Protein AF-A0A9K3DV78-F1 (afdb_monomer_lite)

Foldseek 3Di:
DDDDDDPPDFQFDFQDFDADDDPLVVVLVVVVVVLCVVPPDPVDDPPCCDDPNNADDWFFKDFDDDDDDFDDQPDFAKDKAKAFHDDADDDRPTAIKIWIWGAHRRTIIITIDTQPALQVVLCVVVVHHDADDPVQCPDPRNVVNVVSVVSCVVVRNGGCVQHDDRLRQAWDDAPNWIWRFDQFHFTWTWDQDPSRDIDTRHGRCNNVPCPGHFDRDWDQDPPPRDIDSCVVVVVVCVVPDDPVVVVVVVVVVCVVPVPDD

pLDDT: mean 76.81, std 19.38, range [27.19, 95.75]

Secondary structure (DSSP, 8-state):
------TT-TTEEPP------SHHHHHHHHHHHHHHHHH--TTS--GGGSGGGS----EEEE-----SS---TT--EEEEEEEE--SSTTTT---EEEEEEEEETTEEEEEEEE---HHHHHHHHHTS--S--GGG-SHHHHHHHHHHHHHHHHTTSS--TT------SEEEEETTEEEEE-TTSPPEEEEEPTTS-EEEEEEE-T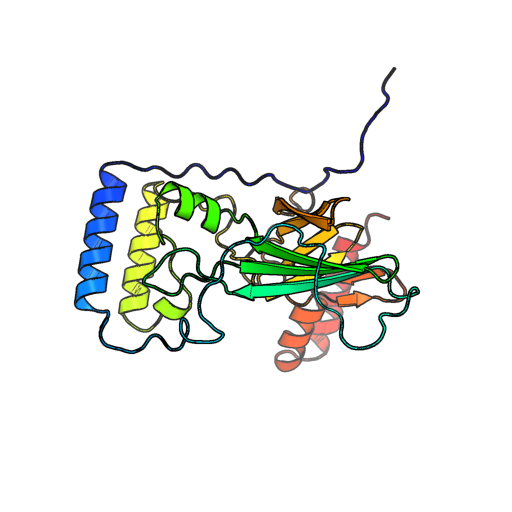TTT--S---SS-EE-T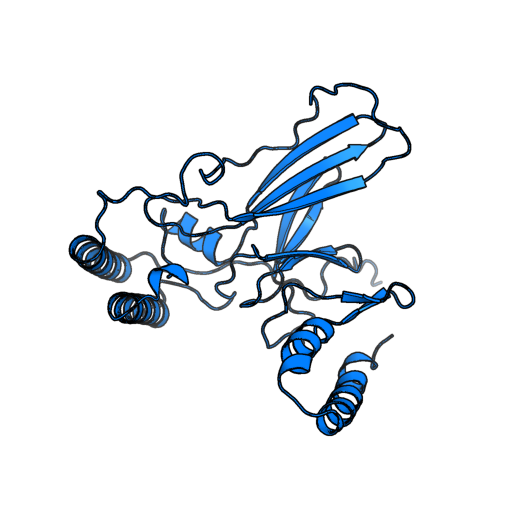TT--EETHHHHHHHHTTTS-HHHHHHHHHHHHHHHSS--

Radius of gyration: 21.4 Å; chains: 1; bounding box: 51×59×54 Å

Structure (mmCIF, N/CA/C/O backbone):
data_AF-A0A9K3DV78-F1
#
_entry.id   AF-A0A9K3DV78-F1
#
loop_
_atom_site.group_PDB
_atom_site.id
_atom_site.type_symbol
_atom_site.label_atom_id
_atom_site.label_alt_id
_atom_site.label_comp_id
_atom_site.label_asym_id
_atom_site.label_entity_id
_atom_site.label_seq_id
_atom_site.pdbx_PDB_ins_code
_atom_site.Cartn_x
_atom_site.Cartn_y
_atom_site.Cartn_z
_atom_site.occupancy
_atom_site.B_iso_or_equiv
_atom_site.auth_seq_id
_atom_site.auth_comp_id
_atom_site.auth_asym_id
_atom_site.auth_atom_id
_atom_site.pdbx_PDB_model_num
ATOM 1 N N . MET A 1 1 ? -15.920 -35.963 -18.727 1.00 30.98 1 MET A N 1
ATOM 2 C CA . MET A 1 1 ? -14.713 -35.279 -19.238 1.00 30.98 1 MET A CA 1
ATOM 3 C C . MET A 1 1 ? -14.453 -34.054 -18.374 1.00 30.98 1 MET A C 1
ATOM 5 O O . MET A 1 1 ? -15.259 -33.138 -18.383 1.00 30.98 1 MET A O 1
ATOM 9 N N . LYS A 1 2 ? -13.398 -34.091 -17.552 1.00 32.66 2 LYS A N 1
ATOM 10 C CA . LYS A 1 2 ? -12.904 -32.956 -16.759 1.00 32.66 2 LYS A CA 1
ATOM 11 C C . LYS A 1 2 ? -11.731 -32.343 -17.520 1.00 32.66 2 LYS A C 1
ATOM 13 O O . LYS A 1 2 ? -10.724 -33.031 -17.627 1.00 32.66 2 LYS A O 1
ATOM 18 N N . GLN A 1 3 ? -11.832 -31.101 -17.988 1.00 32.50 3 GLN A N 1
ATOM 19 C CA . GLN A 1 3 ? -10.674 -30.252 -18.298 1.00 32.50 3 GLN A CA 1
ATOM 20 C C . GLN A 1 3 ? -11.052 -28.773 -18.163 1.00 32.50 3 GLN A C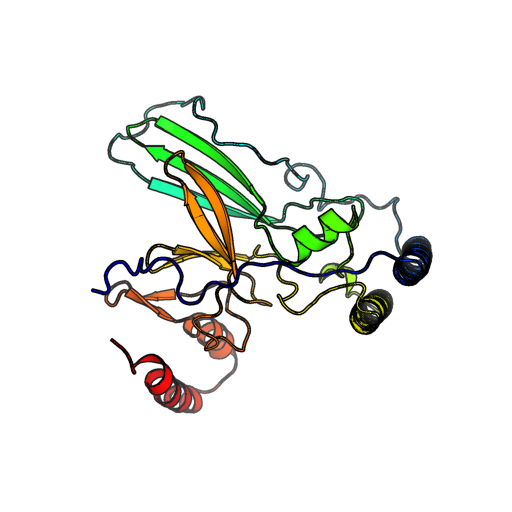 1
ATOM 22 O O . GLN A 1 3 ? -11.968 -28.307 -18.832 1.00 32.50 3 GLN A O 1
ATOM 27 N N . ASN A 1 4 ? -10.367 -28.097 -17.234 1.00 27.19 4 ASN A N 1
ATOM 28 C CA . ASN A 1 4 ? -9.757 -26.761 -17.342 1.00 27.19 4 ASN A CA 1
ATOM 29 C C . ASN A 1 4 ? -9.616 -26.156 -15.942 1.00 27.19 4 ASN A C 1
ATOM 31 O O . ASN A 1 4 ? -10.380 -25.296 -15.518 1.00 27.19 4 ASN A O 1
ATOM 35 N N . GLY A 1 5 ? -8.629 -26.667 -15.200 1.00 28.88 5 GLY A N 1
ATOM 36 C CA . GLY A 1 5 ? -8.131 -26.030 -13.989 1.00 28.88 5 GLY A CA 1
ATOM 37 C C . GLY A 1 5 ? -7.057 -25.018 -14.363 1.00 28.88 5 GLY A C 1
ATOM 38 O O . GLY A 1 5 ? -5.924 -25.398 -14.647 1.00 28.88 5 GLY A O 1
ATOM 39 N N . THR A 1 6 ? -7.405 -23.737 -14.356 1.00 30.98 6 THR A N 1
ATOM 40 C CA . THR A 1 6 ? -6.439 -22.639 -14.338 1.00 30.98 6 THR A CA 1
ATOM 41 C C . THR A 1 6 ? -5.723 -22.640 -12.985 1.00 30.98 6 THR A C 1
ATOM 43 O O . THR A 1 6 ? -6.341 -22.525 -11.929 1.00 30.98 6 THR A O 1
ATOM 46 N N . MET A 1 7 ? -4.397 -22.779 -13.005 1.00 35.50 7 MET A N 1
ATOM 47 C CA . MET A 1 7 ? -3.516 -22.776 -11.826 1.00 35.50 7 MET A CA 1
ATOM 48 C C . MET A 1 7 ? -3.351 -21.383 -11.167 1.00 35.50 7 MET A C 1
ATOM 50 O O . MET A 1 7 ? -2.423 -21.179 -10.391 1.00 35.50 7 MET A O 1
ATOM 54 N N . GLU A 1 8 ? -4.229 -20.412 -11.443 1.00 41.53 8 GLU A N 1
ATOM 55 C CA . GLU A 1 8 ? -4.038 -19.001 -11.054 1.00 41.53 8 GLU A CA 1
ATOM 56 C C . GLU A 1 8 ? -4.520 -18.631 -9.633 1.00 41.53 8 GLU A C 1
ATOM 58 O O . GLU A 1 8 ? -4.244 -17.527 -9.176 1.00 41.53 8 GLU A O 1
ATOM 63 N N . GLY A 1 9 ? -5.194 -19.522 -8.894 1.00 52.09 9 GLY A N 1
ATOM 64 C CA . GLY A 1 9 ? -5.931 -19.131 -7.675 1.00 52.09 9 GLY A CA 1
ATOM 65 C C . GLY A 1 9 ? -5.544 -19.788 -6.345 1.00 52.09 9 GLY A C 1
ATOM 66 O O . GLY A 1 9 ? -6.170 -19.478 -5.336 1.00 52.09 9 GLY A O 1
ATOM 67 N N . ARG A 1 10 ? -4.569 -20.706 -6.288 1.00 58.91 10 ARG A N 1
ATOM 68 C CA . ARG A 1 10 ? -4.273 -21.414 -5.022 1.00 58.91 10 ARG A CA 1
ATOM 69 C C . ARG A 1 10 ? -3.636 -20.476 -3.988 1.00 58.91 10 ARG A C 1
ATOM 71 O O . ARG A 1 10 ? -2.672 -19.767 -4.300 1.00 58.91 10 ARG A O 1
ATOM 78 N N . GLY A 1 11 ? -4.194 -20.474 -2.778 1.00 73.00 11 GLY A N 1
ATOM 79 C CA . GLY A 1 11 ? -3.709 -19.734 -1.617 1.00 73.00 11 GLY A CA 1
ATOM 80 C C . GLY A 1 11 ? -3.984 -18.229 -1.569 1.00 73.00 11 GLY A C 1
ATOM 81 O O . GLY A 1 11 ? -3.400 -17.582 -0.704 1.00 73.00 11 GLY A O 1
ATOM 82 N N . VAL A 1 12 ? -4.818 -17.658 -2.451 1.00 84.69 12 VAL A N 1
ATOM 83 C CA . VAL A 1 12 ? -5.184 -16.225 -2.407 1.00 84.69 12 VAL A CA 1
ATOM 84 C C . VAL A 1 12 ? -6.627 -16.056 -1.940 1.00 84.69 12 VAL A C 1
ATOM 86 O O . VAL A 1 12 ? -7.553 -16.579 -2.553 1.00 84.69 12 VAL A O 1
ATOM 89 N N . VAL A 1 13 ? -6.820 -15.291 -0.870 1.00 87.12 13 VAL A N 1
ATOM 90 C CA . VAL A 1 13 ? -8.118 -14.979 -0.276 1.00 87.12 13 VAL A CA 1
ATOM 91 C C . VAL A 1 13 ? -8.523 -13.566 -0.679 1.00 87.12 13 VAL A C 1
ATOM 93 O O . VAL A 1 13 ? -7.849 -12.591 -0.342 1.00 87.12 13 VAL A O 1
ATOM 96 N N . VAL A 1 14 ? -9.644 -13.442 -1.391 1.00 89.62 14 VAL A N 1
ATOM 97 C CA . VAL A 1 14 ? -10.210 -12.135 -1.747 1.00 89.62 14 VAL A CA 1
ATOM 98 C C . VAL A 1 14 ? -10.678 -11.427 -0.477 1.00 89.62 14 VAL A C 1
ATOM 100 O O . VAL A 1 14 ? -11.422 -11.986 0.330 1.00 89.62 14 VAL A O 1
ATOM 103 N N . VAL A 1 15 ? -10.238 -10.184 -0.308 1.00 88.25 15 VAL A N 1
ATOM 104 C CA . VAL A 1 15 ? -10.551 -9.371 0.867 1.00 88.25 15 VAL A CA 1
ATOM 105 C C . VAL A 1 15 ? -11.941 -8.764 0.720 1.00 88.25 15 VAL A C 1
ATOM 107 O O . VAL A 1 15 ? -12.189 -7.982 -0.194 1.00 88.25 15 VAL A O 1
ATOM 110 N N . ASN A 1 16 ? -12.848 -9.133 1.624 1.00 90.56 16 ASN A N 1
ATOM 111 C CA . ASN A 1 16 ? -14.221 -8.632 1.652 1.00 90.56 16 ASN A CA 1
ATOM 112 C C . ASN A 1 16 ? -14.708 -8.446 3.104 1.00 90.56 16 ASN A C 1
ATOM 114 O O . ASN A 1 16 ? -15.535 -9.231 3.583 1.00 90.56 16 ASN A O 1
ATOM 118 N N . PRO A 1 17 ? -14.154 -7.459 3.834 1.00 91.00 17 PRO A N 1
ATOM 119 C CA . PRO A 1 17 ? -14.521 -7.205 5.219 1.00 91.00 17 PRO A CA 1
ATOM 120 C C . PRO A 1 17 ? -15.974 -6.735 5.327 1.00 91.00 17 PRO A C 1
ATOM 122 O O . PRO A 1 17 ? -16.480 -6.033 4.450 1.00 91.00 17 PRO A O 1
ATOM 125 N N . LYS A 1 18 ? -16.634 -7.077 6.435 1.00 91.69 18 LYS A N 1
ATOM 126 C CA . LYS A 1 18 ? -18.033 -6.717 6.718 1.00 91.69 18 LYS A CA 1
ATOM 127 C C . LYS A 1 18 ? -18.139 -5.783 7.933 1.00 91.69 18 LYS A C 1
ATOM 129 O O . LYS A 1 18 ? -18.635 -6.206 8.980 1.00 91.69 18 LYS A O 1
ATOM 134 N N . PRO A 1 19 ? -17.671 -4.525 7.823 1.00 91.19 19 PRO A N 1
ATOM 135 C CA . PRO A 1 19 ? -17.827 -3.542 8.888 1.00 91.19 19 PRO A CA 1
ATOM 136 C C . PRO A 1 19 ? -19.301 -3.165 9.095 1.00 91.19 19 PRO A C 1
ATOM 138 O O . PRO A 1 19 ? -20.111 -3.219 8.168 1.00 91.19 19 PRO A O 1
ATOM 141 N N . ASN A 1 20 ? -19.647 -2.726 10.306 1.00 90.44 20 ASN A N 1
ATOM 142 C CA . ASN A 1 20 ? -20.998 -2.275 10.640 1.00 90.44 20 ASN A CA 1
ATOM 143 C C . ASN A 1 20 ? -21.018 -0.772 10.952 1.00 90.44 20 ASN A C 1
ATOM 145 O O . ASN A 1 20 ? -20.353 -0.306 11.880 1.00 90.44 20 ASN A O 1
ATOM 149 N N . LYS A 1 21 ? -21.813 -0.018 10.184 1.00 88.56 21 LYS A N 1
ATOM 150 C CA . LYS A 1 21 ? -22.054 1.415 10.380 1.00 88.56 21 LYS A CA 1
ATOM 151 C C . LYS A 1 21 ? -23.468 1.614 10.920 1.00 88.56 21 LYS A C 1
ATOM 153 O O . LYS A 1 21 ? -24.442 1.499 10.184 1.00 88.56 21 LYS A O 1
ATOM 158 N N . GLY A 1 22 ? -23.565 1.923 12.209 1.00 90.19 22 GLY A N 1
ATOM 159 C CA . GLY A 1 22 ? -24.828 2.111 12.921 1.00 90.19 22 GLY A CA 1
ATOM 160 C C . GLY A 1 22 ? -24.718 3.113 14.071 1.00 90.19 22 GLY A C 1
ATOM 161 O O . GLY A 1 22 ? -23.743 3.858 14.190 1.00 90.19 22 GLY A O 1
ATOM 162 N N . LEU A 1 23 ? -25.722 3.126 14.952 1.00 89.19 23 LEU A N 1
ATOM 163 C CA . LEU A 1 23 ? -25.754 4.038 16.101 1.00 89.19 23 LEU A CA 1
ATOM 164 C C . LEU A 1 23 ? -24.539 3.830 17.023 1.00 89.19 23 LEU A C 1
ATOM 166 O O . LEU A 1 23 ? -23.912 4.790 17.462 1.00 89.19 23 LEU A O 1
ATOM 170 N N . THR A 1 24 ? -24.159 2.573 17.262 1.00 88.94 24 THR A N 1
ATOM 171 C CA . THR A 1 24 ? -23.005 2.214 18.098 1.00 88.94 24 THR A CA 1
ATOM 172 C C . THR A 1 24 ? -21.693 2.739 17.523 1.00 88.94 24 THR A C 1
ATOM 174 O O . THR A 1 24 ? -20.901 3.313 18.266 1.00 88.94 24 THR A O 1
ATOM 177 N N . SER A 1 25 ? -21.475 2.629 16.205 1.00 89.69 25 SER A N 1
ATOM 178 C CA . SER A 1 25 ? -20.282 3.201 15.570 1.00 89.69 25 SER A CA 1
ATOM 179 C C . SER A 1 25 ? -20.250 4.721 15.693 1.00 89.69 25 SER A C 1
ATOM 181 O O . SER A 1 25 ? -19.200 5.279 15.989 1.00 89.69 25 SER A O 1
ATOM 183 N N . MET A 1 26 ? -21.399 5.390 15.547 1.00 89.06 26 MET A N 1
ATOM 184 C CA . MET A 1 26 ? -21.488 6.846 15.681 1.00 89.06 26 MET A CA 1
ATOM 185 C C . MET A 1 26 ? -21.140 7.324 17.098 1.00 89.06 26 MET A C 1
ATOM 187 O O . MET A 1 26 ? -20.416 8.307 17.248 1.00 89.06 26 MET A O 1
ATOM 191 N N . VAL A 1 27 ? -21.618 6.627 18.132 1.00 90.94 27 VAL A N 1
ATOM 192 C CA . VAL A 1 27 ? -21.299 6.954 19.532 1.00 90.94 27 VAL A CA 1
ATOM 193 C C . VAL A 1 27 ? -19.806 6.775 19.807 1.00 90.94 27 VAL A C 1
ATOM 195 O O . VAL A 1 27 ? -19.176 7.674 20.361 1.00 90.94 27 VAL A O 1
ATOM 198 N N . VAL A 1 28 ? -19.218 5.658 19.370 1.00 89.06 28 VAL A N 1
ATOM 199 C CA . VAL A 1 28 ? -17.777 5.401 19.540 1.00 89.06 28 VAL A CA 1
ATOM 200 C C . VAL A 1 28 ? -16.937 6.443 18.796 1.00 89.06 28 VAL A C 1
ATOM 202 O O . VAL A 1 28 ? -15.948 6.933 19.334 1.00 89.06 28 VAL A O 1
ATOM 205 N N . ASP A 1 29 ? -17.350 6.842 17.594 1.00 88.38 29 ASP A N 1
ATOM 206 C CA . ASP A 1 29 ? -16.682 7.895 16.826 1.00 88.38 29 ASP A CA 1
ATOM 207 C C . ASP A 1 29 ? -16.753 9.261 17.510 1.00 88.38 29 ASP A C 1
ATOM 209 O O . ASP A 1 29 ? -15.807 10.045 17.447 1.00 88.38 29 ASP A O 1
ATOM 213 N N . TRP A 1 30 ? -17.876 9.568 18.158 1.00 89.38 30 TRP A N 1
ATOM 214 C CA . TRP A 1 30 ? -18.019 10.797 18.929 1.00 89.38 30 TRP A CA 1
ATOM 215 C C . TRP A 1 30 ? -17.100 10.794 20.156 1.00 89.38 30 TRP A C 1
ATOM 217 O O . TRP A 1 30 ? -16.419 11.789 20.406 1.00 89.38 30 TRP A O 1
ATOM 227 N N . MET A 1 31 ? -17.009 9.660 20.860 1.00 86.88 31 MET A N 1
ATOM 228 C CA . MET A 1 31 ? -16.070 9.478 21.971 1.00 86.88 31 MET A CA 1
ATOM 229 C C . MET A 1 31 ? -14.615 9.640 21.518 1.00 86.88 31 MET A C 1
ATOM 231 O O . MET A 1 31 ? -13.867 10.388 22.140 1.00 86.88 31 MET A O 1
ATOM 235 N N . GLU A 1 32 ? -14.217 9.000 20.415 1.00 86.50 32 GLU A N 1
ATOM 236 C CA . GLU A 1 32 ? -12.870 9.149 19.851 1.00 86.50 32 GLU A CA 1
ATOM 237 C C . GLU A 1 32 ? -12.575 10.609 19.502 1.00 86.50 32 GLU A C 1
ATOM 239 O O . GLU A 1 32 ? -11.549 11.138 19.917 1.00 86.50 32 GLU A O 1
ATOM 244 N N . LYS A 1 33 ? -13.486 11.298 18.804 1.00 85.31 33 LYS A N 1
ATOM 245 C CA . LYS A 1 33 ? -13.314 12.720 18.466 1.00 85.31 33 LYS A CA 1
ATOM 246 C C . LYS A 1 33 ? -13.152 13.594 19.703 1.00 85.31 33 LYS A C 1
ATOM 248 O O . LYS A 1 33 ? -12.344 14.519 19.682 1.00 85.31 33 LYS A 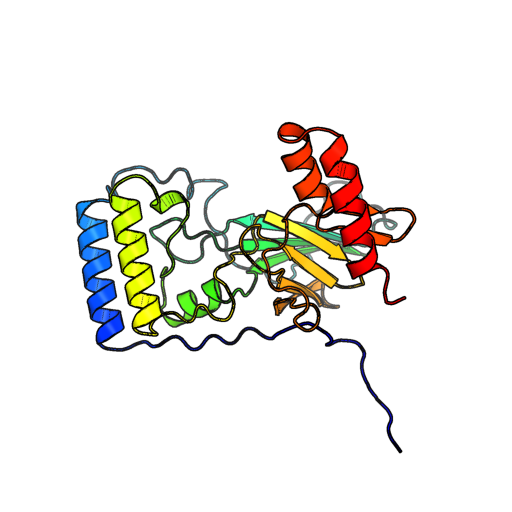O 1
ATOM 253 N N . PHE A 1 34 ? -13.907 13.317 20.764 1.00 86.12 34 PHE A N 1
ATOM 254 C CA . PHE A 1 34 ? -13.784 14.033 22.029 1.00 86.12 34 PHE A CA 1
ATOM 255 C C . PHE A 1 34 ? -12.402 13.819 22.660 1.00 86.12 34 PHE A C 1
ATOM 257 O O . PHE A 1 34 ? -11.735 14.787 23.016 1.00 86.12 34 PHE A O 1
ATOM 264 N N . VAL A 1 35 ? -11.936 12.569 22.715 1.00 82.75 35 VAL A N 1
ATOM 265 C CA . VAL A 1 35 ? -10.608 12.215 23.234 1.00 82.75 35 VAL A CA 1
ATOM 266 C C . VAL A 1 35 ? -9.491 12.850 22.401 1.00 82.75 35 VAL A C 1
ATOM 268 O O . VAL A 1 35 ? -8.598 13.484 22.957 1.00 82.75 35 VAL A O 1
ATOM 271 N N . VAL A 1 36 ? -9.555 12.737 21.071 1.00 80.00 36 VAL A N 1
ATOM 272 C CA . VAL A 1 36 ? -8.582 13.349 20.155 1.00 80.00 36 VAL A CA 1
ATOM 273 C C . VAL A 1 36 ? -8.564 14.860 20.350 1.00 80.00 36 VAL A C 1
ATOM 275 O O . VAL A 1 36 ? -7.495 15.427 20.501 1.00 80.00 36 VAL A O 1
ATOM 278 N N . LYS A 1 37 ? -9.719 15.525 20.444 1.00 82.25 37 LYS A N 1
ATOM 279 C CA . LYS A 1 37 ? -9.774 16.977 20.662 1.00 82.25 37 LYS A CA 1
ATOM 280 C C . LYS A 1 37 ? -9.116 17.420 21.975 1.00 82.25 37 LYS A C 1
ATOM 282 O O . LYS A 1 37 ? -8.567 18.513 22.028 1.00 82.25 37 LYS A O 1
ATOM 287 N N . LEU A 1 38 ? -9.188 16.604 23.026 1.00 82.75 38 LEU A N 1
ATOM 288 C CA . LEU A 1 38 ? -8.553 16.911 24.310 1.00 82.75 38 LEU A CA 1
ATOM 289 C C . LEU A 1 38 ? -7.038 16.692 24.300 1.00 82.75 38 LEU A C 1
ATOM 291 O O . LEU A 1 38 ? -6.328 17.317 25.081 1.00 82.75 38 LEU A O 1
ATOM 295 N N . MET A 1 39 ? -6.554 15.773 23.465 1.00 76.31 39 MET A N 1
ATOM 296 C CA . MET A 1 39 ? -5.198 15.231 23.576 1.00 76.31 39 MET A CA 1
ATOM 297 C C . MET A 1 39 ? -4.304 15.513 22.367 1.00 76.31 39 MET A C 1
ATOM 299 O O . MET A 1 39 ? -3.090 15.341 22.455 1.00 76.31 39 MET A O 1
ATOM 303 N N . TYR A 1 40 ? -4.888 15.934 21.248 1.00 75.00 40 TYR A N 1
ATOM 304 C CA . TYR A 1 40 ? -4.193 16.239 20.009 1.00 75.00 40 TYR A CA 1
ATOM 305 C C . TYR A 1 40 ? -4.193 17.748 19.754 1.00 75.00 40 TYR A C 1
ATOM 307 O O . TYR A 1 40 ? -5.241 18.366 19.565 1.00 75.00 40 TYR A O 1
ATOM 315 N N . ASP A 1 41 ? -2.997 18.330 19.720 1.00 72.81 41 ASP A N 1
ATOM 316 C CA . ASP A 1 41 ? -2.793 19.729 19.362 1.00 72.81 41 ASP A CA 1
ATOM 317 C C . ASP A 1 41 ? -2.676 19.872 17.838 1.00 72.81 41 ASP A C 1
ATOM 319 O O . ASP A 1 41 ? -1.642 19.566 17.241 1.00 72.81 41 ASP A O 1
ATOM 323 N N . SER A 1 42 ? -3.750 20.350 17.205 1.00 69.62 42 SER A N 1
ATOM 324 C CA . SER A 1 42 ? -3.811 20.570 15.757 1.00 69.62 42 SER A CA 1
ATOM 325 C C . SER A 1 42 ? -2.996 21.769 15.269 1.00 69.62 42 SER A C 1
ATOM 327 O O . SER A 1 42 ? -2.918 21.983 14.062 1.00 69.62 42 SER A O 1
ATOM 329 N N . SER A 1 43 ? -2.436 22.583 16.172 1.00 70.38 43 SER A N 1
ATOM 330 C CA . SER A 1 43 ? -1.576 23.716 15.804 1.00 70.38 43 SER A CA 1
ATOM 331 C C . SER A 1 43 ? -0.139 23.292 15.480 1.00 70.38 43 SER A C 1
ATOM 333 O O . SER A 1 43 ? 0.597 24.037 14.831 1.00 70.38 43 SER A O 1
ATOM 335 N N . GLN A 1 44 ? 0.254 22.078 15.879 1.00 70.31 44 GLN A N 1
ATOM 336 C CA . GLN A 1 44 ? 1.568 21.513 15.590 1.00 70.31 44 GLN A CA 1
ATOM 337 C C . GLN A 1 44 ? 1.692 21.174 14.095 1.00 70.31 44 GLN A C 1
ATOM 339 O O . GLN A 1 44 ? 0.824 20.490 13.543 1.00 70.31 44 GLN A O 1
ATOM 344 N N . PRO A 1 45 ? 2.781 21.578 13.418 1.00 67.31 45 PRO A N 1
ATOM 345 C CA . PRO A 1 45 ? 2.986 21.233 12.019 1.00 67.31 45 PRO A CA 1
ATOM 346 C C . PRO A 1 45 ? 3.112 19.714 11.834 1.00 67.31 45 PRO A C 1
ATOM 348 O O . PRO A 1 45 ? 3.948 19.042 12.442 1.00 67.31 45 PRO A O 1
ATOM 351 N N . HIS A 1 46 ? 2.314 19.160 10.921 1.00 72.31 46 HIS A N 1
ATOM 352 C CA . HIS A 1 46 ? 2.431 17.764 10.509 1.00 72.31 46 HIS A CA 1
ATOM 353 C C . HIS A 1 46 ? 3.579 17.580 9.515 1.00 72.31 46 HIS A C 1
ATOM 355 O O . HIS A 1 46 ? 3.366 17.457 8.308 1.00 72.31 46 HIS A O 1
ATOM 361 N N . HIS A 1 47 ? 4.808 17.504 10.027 1.00 73.56 47 HIS A N 1
ATOM 362 C CA . HIS A 1 47 ? 6.001 17.251 9.210 1.00 73.56 47 HIS A CA 1
ATOM 363 C C . HIS A 1 47 ? 5.832 16.039 8.271 1.00 73.56 47 HIS A C 1
ATOM 365 O O . HIS A 1 47 ? 6.204 16.112 7.100 1.00 73.56 47 HIS A O 1
ATOM 371 N N . TRP A 1 48 ? 5.169 14.978 8.749 1.00 73.25 48 TRP A N 1
ATOM 372 C CA . TRP A 1 48 ? 4.894 13.725 8.028 1.00 73.25 48 TRP A CA 1
ATOM 373 C C . TRP A 1 48 ? 3.836 13.799 6.917 1.00 73.25 48 TRP A C 1
ATOM 375 O O . TRP A 1 48 ? 3.562 12.783 6.292 1.00 73.25 48 TRP A O 1
ATOM 385 N N . LEU A 1 49 ? 3.219 14.960 6.689 1.00 78.19 49 LEU A N 1
ATOM 386 C CA . LEU A 1 49 ? 2.243 15.196 5.613 1.00 78.19 49 LEU A CA 1
ATOM 387 C C . LEU A 1 49 ? 2.618 16.419 4.765 1.00 78.19 49 LEU A C 1
ATOM 389 O O . LEU A 1 49 ? 1.801 16.935 4.007 1.00 78.19 49 LEU A O 1
ATOM 393 N N . SER A 1 50 ? 3.847 16.911 4.920 1.00 81.44 50 SER A N 1
ATOM 394 C CA . SER A 1 50 ? 4.334 18.113 4.251 1.00 81.44 50 SER A CA 1
ATOM 395 C C . SER A 1 50 ? 5.335 17.775 3.147 1.00 81.44 50 SER A C 1
ATOM 397 O O . SER A 1 50 ? 6.088 16.804 3.251 1.00 81.44 50 SER A O 1
ATOM 399 N N . HIS A 1 51 ? 5.379 18.608 2.102 1.00 86.69 51 HIS A N 1
ATOM 400 C CA . HIS A 1 51 ? 6.334 18.491 0.994 1.00 86.69 51 HIS A CA 1
ATOM 401 C C . HIS A 1 51 ? 6.305 17.084 0.373 1.00 86.69 51 HIS A C 1
ATOM 403 O O . HIS A 1 51 ? 5.248 16.602 -0.018 1.00 86.69 51 HIS A O 1
ATOM 409 N N . ASN A 1 52 ? 7.450 16.402 0.315 1.00 87.38 52 ASN A N 1
ATOM 410 C CA . ASN A 1 52 ? 7.589 15.067 -0.264 1.00 87.38 52 ASN A CA 1
ATOM 411 C C . ASN A 1 52 ? 6.839 13.960 0.511 1.00 87.38 52 ASN A C 1
ATOM 413 O O . ASN A 1 52 ? 6.730 12.842 0.019 1.00 87.38 52 ASN A O 1
ATOM 417 N N . PHE A 1 53 ? 6.348 14.250 1.721 1.00 83.88 53 PHE A N 1
ATOM 418 C CA . PHE A 1 53 ? 5.518 13.335 2.512 1.00 83.88 53 PHE A CA 1
ATOM 419 C C . PHE A 1 53 ? 4.015 13.602 2.355 1.00 83.88 53 PHE A C 1
ATOM 421 O O . PHE A 1 53 ? 3.200 12.905 2.960 1.00 83.88 53 PHE A O 1
ATOM 428 N N . ALA A 1 54 ? 3.635 14.622 1.579 1.00 86.50 54 ALA A N 1
ATOM 429 C CA . ALA A 1 54 ? 2.237 14.899 1.300 1.00 86.50 54 ALA A CA 1
ATOM 430 C C . ALA A 1 54 ? 1.610 13.738 0.507 1.00 86.50 54 ALA A C 1
ATOM 432 O O . ALA A 1 54 ? 2.262 13.164 -0.371 1.00 86.50 54 ALA A O 1
ATOM 433 N N . PRO A 1 55 ? 0.349 13.384 0.799 1.00 88.38 55 PRO A N 1
ATOM 434 C CA . PRO A 1 55 ? -0.324 12.314 0.089 1.00 88.38 55 PRO A CA 1
ATOM 435 C C . PRO A 1 55 ? -0.552 12.684 -1.380 1.00 88.38 55 PRO A C 1
ATOM 437 O O . PRO A 1 55 ? -0.867 13.827 -1.711 1.00 88.38 55 PRO A O 1
ATOM 440 N N . VAL A 1 56 ? -0.449 11.689 -2.254 1.00 91.25 56 VAL A N 1
ATOM 441 C CA . VAL A 1 56 ? -0.716 11.814 -3.691 1.00 91.25 56 VAL A CA 1
ATOM 442 C C . VAL A 1 56 ? -1.895 10.939 -4.109 1.00 91.25 56 VAL A C 1
ATOM 444 O O . VAL A 1 56 ? -2.211 9.929 -3.473 1.00 91.25 56 VAL A O 1
ATOM 447 N N . HIS A 1 57 ? -2.567 11.325 -5.192 1.00 92.69 57 HIS A N 1
ATOM 448 C CA . HIS A 1 57 ? -3.677 10.561 -5.758 1.00 92.69 57 HIS A CA 1
ATOM 449 C C . HIS A 1 57 ? -3.195 9.408 -6.652 1.00 92.69 57 HIS A C 1
ATOM 451 O O . HIS A 1 57 ? -2.053 9.380 -7.117 1.00 92.69 57 HIS A O 1
ATOM 457 N N . GLU A 1 58 ? -4.083 8.438 -6.887 1.00 94.31 58 GLU A N 1
ATOM 458 C CA . GLU A 1 58 ? -3.818 7.351 -7.832 1.00 94.31 58 GLU A CA 1
ATOM 459 C C . GLU A 1 58 ? -3.694 7.896 -9.249 1.00 94.31 58 GLU A C 1
ATOM 461 O O . GLU A 1 58 ? -4.487 8.731 -9.681 1.00 94.31 58 GLU A O 1
ATOM 466 N N . THR A 1 59 ? -2.711 7.385 -9.980 1.00 94.75 59 THR A N 1
ATOM 467 C CA . THR A 1 59 ? -2.454 7.746 -11.372 1.00 94.75 59 THR A CA 1
ATOM 468 C C . THR A 1 59 ? -2.575 6.481 -12.219 1.00 94.75 59 THR A C 1
ATOM 470 O O . THR A 1 59 ? -1.833 5.531 -11.967 1.00 94.75 59 THR A O 1
ATOM 473 N N . PRO A 1 60 ? -3.511 6.411 -13.185 1.00 94.56 60 PRO A N 1
ATOM 474 C CA . PRO A 1 60 ? -3.560 5.293 -14.125 1.00 94.56 60 PRO A CA 1
ATOM 475 C C . PRO A 1 60 ? -2.306 5.261 -15.014 1.00 94.56 60 PRO A C 1
ATOM 477 O O . PRO A 1 60 ? -1.601 6.270 -15.086 1.00 94.56 60 PRO A O 1
ATOM 480 N N . PRO A 1 61 ? -2.035 4.147 -15.719 1.00 94.12 61 PRO A N 1
ATOM 481 C CA . PRO A 1 61 ? -0.860 4.033 -16.579 1.00 94.12 61 PRO A CA 1
ATOM 482 C C . PRO A 1 61 ? -0.741 5.185 -17.587 1.00 94.12 61 PRO A C 1
ATOM 484 O O . PRO A 1 61 ? -1.521 5.303 -18.534 1.00 94.12 61 PRO A O 1
ATOM 487 N N . SER A 1 62 ? 0.268 6.033 -17.394 1.00 93.69 62 SER A N 1
ATOM 488 C CA . SER A 1 62 ? 0.565 7.187 -18.241 1.00 93.69 62 SER A CA 1
ATOM 489 C C . SER A 1 62 ? 1.752 6.880 -19.150 1.00 93.69 62 SER A C 1
ATOM 491 O O . SER A 1 62 ? 2.847 6.616 -18.663 1.00 93.69 62 SER A O 1
ATOM 493 N N . LYS A 1 63 ? 1.531 6.892 -20.472 1.00 87.69 63 LYS A N 1
ATOM 494 C CA . LYS A 1 63 ? 2.464 6.384 -21.505 1.00 87.69 63 LYS A CA 1
ATOM 495 C C . LYS A 1 63 ? 3.339 7.458 -22.174 1.00 87.69 63 LYS A C 1
ATOM 497 O O . LYS A 1 63 ? 4.144 7.130 -23.037 1.00 87.69 63 LYS A O 1
ATOM 502 N N . HIS A 1 64 ? 3.182 8.730 -21.803 1.00 83.62 64 HIS A N 1
ATOM 503 C CA . HIS A 1 64 ? 3.841 9.873 -22.456 1.00 83.62 64 HIS A CA 1
ATOM 504 C C . HIS A 1 64 ? 4.760 10.618 -21.486 1.00 83.62 64 HIS A C 1
ATOM 506 O O . HIS A 1 64 ? 4.605 11.816 -21.256 1.00 83.62 64 HIS A O 1
ATOM 512 N N . LEU A 1 65 ? 5.690 9.894 -20.866 1.00 92.56 65 LEU A N 1
ATOM 513 C CA . LEU A 1 65 ? 6.646 10.509 -19.950 1.00 92.56 65 LEU A CA 1
ATOM 514 C C . LEU A 1 65 ? 7.784 11.162 -20.749 1.00 92.56 65 LEU A C 1
ATOM 516 O O . LEU A 1 65 ? 8.322 10.520 -21.654 1.00 92.56 65 LEU A O 1
ATOM 520 N N . PRO A 1 66 ? 8.171 12.410 -20.436 1.00 93.50 66 PRO A N 1
ATOM 521 C CA . PRO A 1 66 ? 9.307 13.049 -21.084 1.00 93.50 66 PRO A CA 1
ATOM 522 C C . PRO A 1 66 ? 10.600 12.308 -20.726 1.00 93.50 66 PRO A C 1
ATOM 524 O O . PRO A 1 66 ? 10.888 12.069 -19.553 1.00 93.50 66 PRO A O 1
ATOM 527 N N . VAL A 1 67 ? 11.385 11.957 -21.744 1.00 93.69 67 VAL A N 1
ATOM 528 C CA . VAL A 1 67 ? 12.675 11.274 -21.595 1.00 93.69 67 VAL A CA 1
ATOM 529 C C . VAL A 1 67 ? 13.785 12.236 -21.990 1.00 93.69 67 VAL A C 1
ATOM 531 O O . VAL A 1 67 ? 13.782 12.772 -23.096 1.00 93.69 67 VAL A O 1
ATOM 534 N N . ILE A 1 68 ? 14.739 12.447 -21.086 1.00 95.06 68 ILE A N 1
ATOM 535 C CA . ILE A 1 68 ? 15.963 13.206 -21.356 1.00 95.06 68 ILE A CA 1
ATOM 536 C C . ILE A 1 68 ? 17.091 12.189 -21.549 1.00 95.06 68 ILE A C 1
ATOM 538 O O . ILE A 1 68 ? 17.369 11.400 -20.648 1.00 95.06 68 ILE A O 1
ATOM 542 N N . GLY A 1 69 ? 17.731 12.196 -22.720 1.00 93.69 69 GLY A N 1
ATOM 543 C CA . GLY A 1 69 ? 18.738 11.201 -23.099 1.00 93.69 69 GLY A CA 1
ATOM 544 C C . GLY A 1 69 ? 18.141 10.033 -23.889 1.00 93.69 69 GLY A C 1
ATOM 545 O O . GLY A 1 69 ? 17.268 10.236 -24.729 1.00 93.69 69 GLY A O 1
ATOM 546 N N . HIS A 1 70 ? 18.635 8.816 -23.650 1.00 91.50 70 HIS A N 1
ATOM 547 C CA . HIS A 1 70 ? 18.251 7.616 -24.398 1.00 91.50 70 HIS A CA 1
ATOM 548 C C . HIS A 1 70 ? 17.939 6.449 -23.450 1.00 91.50 70 HIS A C 1
ATOM 550 O O . HIS A 1 70 ? 18.740 6.140 -22.569 1.00 91.50 70 HIS A O 1
ATOM 556 N N . LEU A 1 71 ? 16.785 5.800 -23.641 1.00 92.00 71 LEU A N 1
ATOM 557 C CA . LEU A 1 71 ? 16.397 4.581 -22.926 1.00 92.00 71 LEU A CA 1
ATOM 558 C C . LEU A 1 71 ? 16.794 3.350 -23.755 1.00 92.00 71 LEU A C 1
ATOM 560 O O . LEU A 1 71 ? 16.269 3.195 -24.857 1.00 92.00 71 LEU A O 1
ATOM 564 N N . PRO A 1 72 ? 17.672 2.466 -23.245 1.00 91.19 72 PRO A N 1
ATOM 565 C CA . PRO A 1 72 ? 18.083 1.270 -23.972 1.00 91.19 72 PRO A CA 1
ATOM 566 C C . PRO A 1 72 ? 16.901 0.346 -24.284 1.00 91.19 72 PRO A C 1
ATOM 568 O O . PRO A 1 72 ? 16.134 -0.006 -23.389 1.00 91.19 72 PRO A O 1
ATOM 571 N N . GLU A 1 73 ? 16.799 -0.124 -25.528 1.00 89.31 73 GLU A N 1
ATOM 572 C CA . GLU A 1 73 ? 15.733 -1.046 -25.961 1.00 89.31 73 GLU A CA 1
ATOM 573 C C . GLU A 1 73 ? 15.791 -2.411 -25.257 1.00 89.31 73 GLU A C 1
ATOM 575 O O . GLU A 1 73 ? 14.780 -3.102 -25.140 1.00 89.31 73 GLU A O 1
ATOM 580 N N . CYS A 1 74 ? 16.964 -2.794 -24.745 1.00 90.31 74 CYS A N 1
ATOM 581 C CA . CYS A 1 74 ? 17.139 -4.021 -23.971 1.00 90.31 74 CYS A CA 1
ATOM 582 C C . CYS A 1 74 ? 16.508 -3.952 -22.570 1.00 90.31 74 CYS A C 1
ATOM 584 O O . CYS A 1 74 ? 16.294 -4.995 -21.949 1.00 90.31 74 CYS A O 1
ATOM 586 N N . LEU A 1 75 ? 16.189 -2.753 -22.067 1.00 90.44 75 LEU A N 1
ATOM 587 C CA . LEU A 1 75 ? 15.563 -2.570 -20.764 1.00 90.44 75 LEU A CA 1
ATOM 588 C C . LEU A 1 75 ? 14.057 -2.835 -20.872 1.00 90.44 75 LEU A C 1
ATOM 590 O O . LEU A 1 75 ? 13.272 -1.939 -21.170 1.00 90.44 75 LEU A O 1
ATOM 594 N N . ASN A 1 76 ? 13.663 -4.080 -20.611 1.00 90.94 76 ASN A N 1
ATOM 595 C CA . ASN A 1 76 ? 12.269 -4.510 -20.634 1.00 90.94 76 ASN A CA 1
ATOM 596 C C . ASN A 1 76 ? 11.871 -5.065 -19.271 1.00 90.94 76 ASN A C 1
ATOM 598 O O . ASN A 1 76 ? 12.282 -6.157 -18.882 1.00 90.94 76 ASN A O 1
ATOM 602 N N . GLY A 1 77 ? 11.070 -4.302 -18.535 1.00 90.00 77 GLY A N 1
ATOM 603 C CA . GLY A 1 77 ? 10.667 -4.677 -17.189 1.00 90.00 77 GLY A CA 1
ATOM 604 C C . GLY A 1 77 ? 9.878 -3.591 -16.480 1.00 90.00 77 GLY A C 1
ATOM 605 O O . GLY A 1 77 ? 9.496 -2.576 -17.063 1.00 90.00 77 GLY A O 1
ATOM 606 N N . GLU A 1 78 ? 9.635 -3.822 -15.198 1.00 90.94 78 GLU A N 1
ATOM 607 C CA . GLU A 1 78 ? 8.914 -2.896 -14.341 1.00 90.94 78 GLU A CA 1
ATOM 608 C C . GLU A 1 78 ? 9.686 -2.674 -13.047 1.00 90.94 78 GLU A C 1
ATOM 610 O O . GLU A 1 78 ? 10.053 -3.615 -12.344 1.00 90.94 78 GLU A O 1
ATOM 615 N N . PHE A 1 79 ? 9.940 -1.407 -12.743 1.00 92.00 79 PHE A N 1
ATOM 616 C CA . PHE A 1 79 ? 10.462 -0.985 -11.461 1.00 92.00 79 PHE A CA 1
ATOM 617 C C . PHE A 1 79 ? 9.293 -0.579 -10.572 1.00 92.00 79 PHE A C 1
ATOM 619 O O . PHE A 1 79 ? 8.580 0.376 -10.876 1.00 92.00 79 PHE A O 1
ATOM 626 N N . VAL A 1 80 ? 9.107 -1.293 -9.466 1.00 93.62 80 VAL A N 1
ATOM 627 C CA . VAL A 1 80 ? 8.040 -1.021 -8.502 1.00 93.62 80 VAL A CA 1
ATOM 628 C C . VAL A 1 80 ? 8.617 -0.614 -7.155 1.00 93.62 80 VAL A C 1
ATOM 630 O O . VAL A 1 80 ? 9.583 -1.200 -6.666 1.00 93.62 80 VAL A O 1
ATOM 633 N N . ARG A 1 81 ? 7.991 0.375 -6.519 1.00 93.00 81 ARG A N 1
ATOM 634 C CA . ARG A 1 81 ? 8.285 0.782 -5.144 1.00 93.00 81 ARG A CA 1
ATOM 635 C C . ARG A 1 81 ? 6.987 0.917 -4.372 1.00 93.00 81 ARG A C 1
ATOM 637 O O . ARG A 1 81 ? 6.032 1.490 -4.881 1.00 93.00 81 ARG A O 1
ATOM 644 N N . VAL A 1 82 ? 6.972 0.457 -3.129 1.00 90.81 82 VAL A N 1
ATOM 645 C CA . VAL A 1 82 ? 5.879 0.735 -2.197 1.00 90.81 82 VAL A CA 1
ATOM 646 C C . VAL A 1 82 ? 6.300 1.809 -1.201 1.00 90.81 82 VAL A C 1
ATOM 648 O O . VAL A 1 82 ? 7.471 1.905 -0.833 1.00 90.81 82 VAL A O 1
ATOM 651 N N . GLY A 1 83 ? 5.358 2.652 -0.797 1.00 87.31 83 GLY A N 1
ATOM 652 C CA . GLY A 1 83 ? 5.589 3.646 0.238 1.00 87.31 83 GLY A CA 1
ATOM 653 C C . GLY A 1 83 ? 4.308 4.053 0.959 1.00 87.31 83 GLY A C 1
ATOM 654 O O . GLY A 1 83 ? 3.205 3.798 0.462 1.00 87.31 83 GLY A O 1
ATOM 655 N N . PRO A 1 84 ? 4.442 4.676 2.140 1.00 86.56 84 PRO A N 1
ATOM 656 C CA . PRO A 1 84 ? 3.311 5.225 2.865 1.00 86.56 84 PRO A CA 1
ATOM 657 C C . PRO A 1 84 ? 2.666 6.365 2.070 1.00 86.56 84 PRO A C 1
ATOM 659 O O . PRO A 1 84 ? 3.343 7.286 1.628 1.00 86.56 84 PRO A O 1
ATOM 662 N N . ASN A 1 85 ? 1.347 6.315 1.930 1.00 89.44 85 ASN A N 1
ATOM 663 C CA . ASN A 1 85 ? 0.530 7.341 1.303 1.00 89.44 85 ASN A CA 1
ATOM 664 C C . ASN A 1 85 ? -0.826 7.394 2.030 1.00 89.44 85 ASN A C 1
ATOM 666 O O . ASN A 1 85 ? -1.663 6.514 1.837 1.00 89.44 85 ASN A O 1
ATOM 670 N N . PRO A 1 86 ? -1.059 8.353 2.934 1.00 86.12 86 PRO A N 1
ATOM 671 C CA . PRO A 1 86 ? -2.336 8.468 3.635 1.00 86.12 86 PRO A CA 1
ATOM 672 C C . PRO A 1 86 ? -3.497 8.795 2.688 1.00 86.12 86 PRO A C 1
ATOM 674 O O . PRO A 1 86 ? -3.342 9.561 1.743 1.00 86.12 86 PRO A O 1
ATOM 677 N N . LYS A 1 87 ? -4.673 8.211 2.934 1.00 86.19 87 LYS A N 1
ATOM 678 C CA . LYS A 1 87 ? -5.886 8.426 2.122 1.00 86.19 87 LYS A CA 1
ATOM 679 C C . LYS A 1 87 ? -6.793 9.487 2.738 1.00 86.19 87 LYS A C 1
ATOM 681 O O . LYS A 1 87 ? -7.384 10.279 2.011 1.00 86.19 87 LYS A O 1
ATOM 686 N N . PHE A 1 88 ? -6.889 9.506 4.069 1.00 83.12 88 PHE A N 1
ATOM 687 C CA . PHE A 1 88 ? -7.793 10.379 4.814 1.00 83.12 88 PHE A CA 1
ATOM 688 C C . PHE A 1 88 ? -7.022 11.301 5.779 1.00 83.12 88 PHE A C 1
ATOM 690 O O . PHE A 1 88 ? -6.190 10.801 6.543 1.00 83.12 88 PHE A O 1
ATOM 697 N N . PRO A 1 89 ? -7.300 12.622 5.794 1.00 68.25 89 PRO A N 1
ATOM 698 C CA . PRO A 1 89 ? -6.852 13.530 6.856 1.00 68.25 89 PRO A CA 1
ATOM 699 C C . PRO A 1 89 ? -7.668 13.303 8.150 1.00 68.25 89 PRO A C 1
ATOM 701 O O . PRO A 1 89 ? -8.707 12.637 8.094 1.00 68.25 89 PRO A O 1
ATOM 704 N N . PRO A 1 90 ? -7.287 13.852 9.326 1.00 55.25 90 PRO A N 1
ATOM 705 C CA . PRO A 1 90 ? -6.118 14.693 9.635 1.00 55.25 90 PRO A CA 1
ATOM 706 C C . PRO A 1 90 ? -4.929 13.926 10.242 1.00 55.25 90 PRO A C 1
ATOM 708 O O . PRO A 1 90 ? -3.858 14.483 10.440 1.00 55.25 90 PRO A O 1
ATOM 711 N N . VAL A 1 91 ? -5.099 12.643 10.553 1.00 54.75 91 VAL A N 1
ATOM 712 C CA . VAL A 1 91 ? -4.112 11.857 11.302 1.00 54.75 91 VAL A CA 1
ATOM 713 C C . VAL A 1 91 ? -3.437 10.887 10.337 1.00 54.75 91 VAL A C 1
ATOM 715 O O . VAL A 1 91 ? -4.145 10.191 9.615 1.00 54.75 91 VAL A O 1
ATOM 718 N N . ALA A 1 92 ? -2.104 10.796 10.352 1.00 52.31 92 ALA A N 1
ATOM 719 C CA . ALA A 1 92 ? -1.235 10.038 9.434 1.00 52.31 92 ALA A CA 1
ATOM 720 C C . ALA A 1 92 ? -1.490 8.510 9.396 1.00 52.31 92 ALA A C 1
ATOM 722 O O . ALA A 1 92 ? -0.662 7.696 9.799 1.00 52.31 92 ALA A O 1
ATOM 723 N N . GLY A 1 93 ? -2.677 8.102 8.948 1.00 57.53 93 GLY A N 1
ATOM 724 C CA . GLY A 1 93 ? -3.020 6.714 8.679 1.00 57.53 93 GLY A CA 1
ATOM 725 C C . GLY A 1 93 ? -2.315 6.303 7.412 1.00 57.53 93 GLY A C 1
ATOM 726 O O . GLY A 1 93 ? -2.749 6.660 6.322 1.00 57.53 93 GLY A O 1
ATOM 727 N N . TYR A 1 94 ? -1.186 5.619 7.558 1.00 67.31 94 TYR A N 1
ATOM 728 C CA . TYR A 1 94 ? -0.398 5.188 6.418 1.00 67.31 94 TYR A CA 1
ATOM 729 C C . TYR A 1 94 ? -1.096 4.013 5.734 1.00 67.31 94 TYR A C 1
ATOM 731 O O . TYR A 1 94 ? -0.962 2.869 6.159 1.00 67.31 94 TYR A O 1
ATOM 739 N N . HIS A 1 95 ? -1.838 4.291 4.665 1.00 79.31 95 HIS A N 1
ATOM 740 C CA . HIS A 1 95 ? -2.033 3.292 3.618 1.00 79.31 95 HIS A CA 1
ATOM 741 C C . HIS A 1 95 ? -0.799 3.259 2.735 1.00 79.31 95 HIS A C 1
ATOM 743 O O . HIS A 1 95 ? 0.134 4.040 2.922 1.00 79.31 95 HIS A O 1
ATOM 749 N N . CYS A 1 96 ? -0.787 2.338 1.784 1.00 82.38 96 CYS A N 1
ATOM 750 C CA . CYS A 1 96 ? 0.393 2.085 0.979 1.00 82.38 96 CYS A CA 1
ATOM 751 C C . CYS A 1 96 ? 0.038 2.269 -0.472 1.00 82.38 96 CYS A C 1
ATOM 753 O O . CYS A 1 96 ? -0.965 1.731 -0.942 1.00 82.38 96 CYS A O 1
ATOM 755 N N . MET A 1 97 ? 0.871 3.032 -1.160 1.00 92.19 97 MET A N 1
ATOM 756 C CA . MET A 1 97 ? 0.778 3.218 -2.589 1.00 92.19 97 MET A CA 1
ATOM 757 C C . MET A 1 97 ? 1.982 2.558 -3.240 1.00 92.19 97 MET A C 1
ATOM 759 O O . MET A 1 97 ? 3.126 2.760 -2.825 1.00 92.19 97 MET A O 1
ATOM 763 N N . ILE A 1 98 ? 1.698 1.741 -4.245 1.00 94.31 98 ILE A N 1
ATOM 764 C CA . ILE A 1 98 ? 2.699 1.212 -5.152 1.00 94.31 98 ILE A CA 1
ATOM 765 C C . ILE A 1 98 ? 2.846 2.209 -6.292 1.00 94.31 98 ILE A C 1
ATOM 767 O O . ILE A 1 98 ? 1.857 2.634 -6.889 1.00 94.31 98 ILE A O 1
ATOM 771 N N . HIS A 1 99 ? 4.088 2.562 -6.578 1.00 94.81 99 HIS A N 1
ATOM 772 C CA . HIS A 1 99 ? 4.506 3.330 -7.735 1.00 94.81 99 HIS A CA 1
ATOM 773 C C . HIS A 1 99 ? 5.205 2.376 -8.695 1.00 94.81 99 HIS A C 1
ATOM 775 O O . HIS A 1 99 ? 6.163 1.712 -8.294 1.00 94.81 99 HIS A O 1
ATOM 781 N N . GLY A 1 100 ? 4.717 2.300 -9.929 1.00 94.19 100 GLY A N 1
ATOM 782 C CA . GLY A 1 100 ? 5.286 1.466 -10.984 1.00 94.19 100 GLY A CA 1
ATOM 783 C C . GLY A 1 100 ? 5.849 2.328 -12.106 1.00 94.19 100 GLY A C 1
ATOM 784 O O . GLY A 1 100 ? 5.200 3.281 -12.536 1.00 94.19 100 GLY A O 1
ATOM 785 N N . LEU A 1 101 ? 7.053 2.000 -12.572 1.00 94.25 101 LEU A N 1
ATOM 786 C CA . LEU A 1 101 ? 7.652 2.510 -13.801 1.00 94.25 101 LEU A CA 1
ATOM 787 C C . LEU A 1 101 ? 7.955 1.319 -14.709 1.00 94.25 101 LEU A C 1
ATOM 789 O O . LEU A 1 101 ? 8.927 0.592 -14.499 1.00 94.25 101 LEU A O 1
ATOM 793 N N . ARG A 1 102 ? 7.129 1.129 -15.730 1.00 92.81 102 ARG A N 1
ATOM 794 C CA . ARG A 1 102 ? 7.312 0.083 -16.731 1.00 92.81 102 ARG A CA 1
ATOM 795 C C . ARG A 1 102 ? 8.037 0.644 -17.939 1.00 92.81 102 ARG A C 1
ATOM 797 O O . ARG A 1 102 ? 7.609 1.654 -18.488 1.00 92.81 102 ARG A O 1
ATOM 804 N N . ILE A 1 103 ? 9.087 -0.039 -18.378 1.00 92.69 103 ILE A N 1
ATOM 805 C CA . ILE A 1 103 ? 9.828 0.282 -19.597 1.00 92.69 103 ILE A CA 1
ATOM 806 C C . ILE A 1 103 ? 9.682 -0.906 -20.537 1.00 92.69 103 ILE A C 1
ATOM 808 O O . ILE A 1 103 ? 9.950 -2.048 -20.155 1.00 92.69 103 ILE A O 1
ATOM 812 N N . LYS A 1 104 ? 9.189 -0.636 -21.745 1.00 90.44 104 LYS A N 1
ATOM 813 C CA . LYS A 1 104 ? 9.039 -1.637 -22.798 1.00 90.44 104 LYS A CA 1
ATOM 814 C C . LYS A 1 104 ? 9.338 -1.002 -24.149 1.00 90.44 104 LYS A C 1
ATOM 816 O O . LYS A 1 104 ? 8.750 0.029 -24.465 1.00 90.44 104 LYS A O 1
ATOM 821 N N . ASP A 1 105 ? 10.230 -1.607 -24.929 1.00 89.38 105 ASP A N 1
ATOM 822 C CA . ASP A 1 105 ? 10.587 -1.145 -26.280 1.00 89.38 105 ASP A CA 1
ATOM 823 C C . ASP A 1 105 ? 10.997 0.347 -26.301 1.00 89.38 105 ASP A C 1
ATOM 825 O O . ASP A 1 105 ? 10.511 1.141 -27.110 1.00 89.38 105 ASP A O 1
ATOM 829 N N . GLY A 1 106 ? 11.809 0.768 -25.320 1.00 88.50 106 GLY A N 1
ATOM 830 C CA . GLY A 1 106 ? 12.250 2.162 -25.156 1.00 88.50 106 GLY A CA 1
ATOM 831 C C . GLY A 1 106 ? 11.163 3.146 -24.691 1.00 88.50 106 GLY A C 1
ATOM 832 O O . GLY A 1 106 ? 11.428 4.342 -24.578 1.00 88.50 106 GLY A O 1
ATOM 833 N N . LYS A 1 107 ? 9.942 2.673 -24.399 1.00 90.38 107 LYS A N 1
ATOM 834 C CA . LYS A 1 107 ? 8.805 3.502 -23.974 1.00 90.38 107 LYS A CA 1
ATOM 835 C C . LYS A 1 107 ? 8.529 3.327 -22.479 1.00 90.38 107 LYS A C 1
ATOM 837 O O . LYS A 1 107 ? 8.170 2.225 -22.052 1.00 90.38 107 LYS A O 1
ATOM 842 N N . PRO A 1 108 ? 8.675 4.389 -21.672 1.00 93.56 108 PRO A N 1
ATOM 843 C CA . PRO A 1 108 ? 8.358 4.344 -20.256 1.00 93.56 108 PRO A CA 1
ATOM 844 C C . PRO A 1 108 ? 6.873 4.645 -20.006 1.00 93.56 108 PRO A C 1
ATOM 846 O O . PRO A 1 108 ? 6.246 5.451 -20.694 1.00 93.56 108 PRO A O 1
ATOM 849 N N . SER A 1 109 ? 6.317 4.027 -18.972 1.00 93.94 109 SER A N 1
ATOM 850 C CA . SER A 1 109 ? 4.982 4.317 -18.459 1.00 93.94 109 SER A CA 1
ATOM 851 C C . SER A 1 109 ? 4.971 4.294 -16.938 1.00 93.94 109 SER A C 1
ATOM 853 O O . SER A 1 109 ? 5.644 3.465 -16.330 1.00 93.94 109 SER A O 1
ATOM 855 N N . TYR A 1 110 ? 4.236 5.221 -16.331 1.00 95.38 110 TYR A N 1
ATOM 856 C CA . TYR A 1 110 ? 4.171 5.387 -14.879 1.00 95.38 110 TYR A CA 1
ATOM 857 C C . TYR A 1 110 ? 2.743 5.230 -14.379 1.00 95.38 110 TYR A C 1
ATOM 859 O O . TYR A 1 110 ? 1.801 5.666 -15.041 1.00 95.38 110 TYR A O 1
ATOM 867 N N . LEU A 1 111 ? 2.601 4.669 -13.184 1.00 95.75 111 LEU A N 1
ATOM 868 C CA . LEU A 1 111 ? 1.334 4.570 -12.474 1.00 95.75 111 LEU A CA 1
ATOM 869 C C . LEU A 1 111 ? 1.534 4.681 -10.966 1.00 95.75 111 LEU A C 1
ATOM 871 O O . LEU A 1 111 ? 2.624 4.449 -10.433 1.00 95.75 111 LEU A O 1
ATOM 875 N N . SER A 1 112 ? 0.432 4.941 -10.274 1.00 95.56 112 SER A N 1
ATOM 876 C CA . SER A 1 112 ? 0.354 4.761 -8.834 1.00 95.56 112 SER A CA 1
ATOM 877 C C . SER A 1 112 ? -1.000 4.187 -8.406 1.00 95.56 112 SER A C 1
ATOM 879 O O . SER A 1 112 ? -2.060 4.669 -8.819 1.00 95.56 112 SER A O 1
ATOM 881 N N . ARG A 1 113 ? -0.970 3.149 -7.563 1.00 95.56 113 ARG A N 1
ATOM 882 C CA . ARG A 1 113 ? -2.159 2.440 -7.059 1.00 95.56 113 ARG A CA 1
ATOM 883 C C . ARG A 1 113 ? -2.037 2.155 -5.574 1.00 95.56 113 ARG A C 1
ATOM 885 O O . ARG A 1 113 ? -0.965 1.785 -5.101 1.00 95.56 113 ARG A O 1
ATOM 892 N N . TYR A 1 114 ? -3.130 2.297 -4.834 1.00 94.31 114 TYR A N 1
ATOM 893 C CA . TYR A 1 114 ? -3.180 1.812 -3.463 1.00 94.31 114 TYR A CA 1
ATOM 894 C C . TYR A 1 114 ? -3.205 0.286 -3.432 1.00 94.31 114 TYR A C 1
ATOM 896 O O . TYR A 1 114 ? -3.888 -0.360 -4.229 1.00 94.31 114 TYR A O 1
ATOM 904 N N . VAL A 1 115 ? -2.527 -0.293 -2.443 1.00 93.00 115 VAL A N 1
ATOM 905 C CA . VAL A 1 115 ? -2.775 -1.687 -2.067 1.00 93.00 115 VAL A CA 1
ATOM 906 C C . VAL A 1 115 ? -4.165 -1.749 -1.439 1.00 93.00 115 VAL A C 1
ATOM 908 O O . VAL A 1 115 ? -4.419 -1.086 -0.430 1.00 93.00 115 VAL A O 1
ATOM 911 N N . ARG A 1 116 ? -5.082 -2.523 -2.030 1.00 92.94 116 ARG A N 1
ATOM 912 C CA . ARG A 1 116 ? -6.458 -2.675 -1.524 1.00 92.94 116 ARG A CA 1
ATOM 913 C C . ARG A 1 116 ? -6.478 -3.598 -0.307 1.00 92.94 116 ARG A C 1
ATOM 915 O O . ARG A 1 116 ? -6.854 -4.764 -0.395 1.00 92.94 116 ARG A O 1
ATOM 922 N N . THR A 1 117 ? -6.020 -3.067 0.822 1.00 91.88 117 THR A N 1
ATOM 923 C CA . THR A 1 117 ? -6.018 -3.777 2.100 1.00 91.88 117 THR A CA 1
ATOM 924 C C . THR A 1 117 ? -7.382 -3.765 2.770 1.00 91.88 117 THR A C 1
ATOM 926 O O . THR A 1 117 ? -8.173 -2.845 2.563 1.00 91.88 117 THR A O 1
ATOM 929 N N . SER A 1 118 ? -7.630 -4.747 3.645 1.00 92.00 118 SER A N 1
ATOM 930 C CA . SER A 1 118 ? -8.844 -4.801 4.477 1.00 92.00 118 SER A CA 1
ATOM 931 C C . SER A 1 118 ? -9.060 -3.493 5.241 1.00 92.00 118 SER A C 1
ATOM 933 O O . SER A 1 118 ? -10.167 -2.952 5.274 1.00 92.00 118 SER A O 1
ATOM 935 N N . ARG A 1 119 ? -7.969 -2.935 5.783 1.00 90.50 119 ARG A N 1
ATOM 936 C CA . ARG A 1 119 ? -7.949 -1.635 6.454 1.00 90.50 119 ARG A CA 1
ATOM 937 C C . ARG A 1 119 ? -8.415 -0.504 5.535 1.00 90.50 119 ARG A C 1
ATOM 939 O O . ARG A 1 119 ? -9.302 0.250 5.924 1.00 90.50 119 ARG A O 1
ATOM 946 N N . LEU A 1 120 ? -7.842 -0.378 4.333 1.00 90.94 120 LEU A N 1
ATOM 947 C CA . LEU A 1 120 ? -8.219 0.685 3.392 1.00 90.94 120 LEU A CA 1
ATOM 948 C C . LEU A 1 120 ? -9.685 0.561 2.962 1.00 90.94 120 LEU A C 1
ATOM 950 O O . LEU A 1 120 ? -10.410 1.550 3.012 1.00 90.94 120 LEU A O 1
ATOM 954 N N . THR A 1 121 ? -10.137 -0.644 2.611 1.00 92.12 121 THR A N 1
ATOM 955 C CA . THR A 1 121 ? -11.524 -0.896 2.195 1.00 92.12 121 THR A CA 1
ATOM 956 C C . THR A 1 121 ? -12.530 -0.513 3.284 1.00 92.12 121 THR A C 1
ATOM 958 O O . THR A 1 121 ? -13.562 0.091 2.997 1.00 92.12 121 THR A O 1
ATOM 961 N N . GLN A 1 122 ? -12.230 -0.817 4.549 1.00 92.62 122 GLN A N 1
ATOM 962 C CA . GLN A 1 122 ? -13.092 -0.434 5.669 1.00 92.62 122 GLN A CA 1
ATOM 963 C C . GLN A 1 122 ? -13.079 1.076 5.925 1.00 92.62 122 GLN A C 1
ATOM 965 O O . GLN A 1 122 ? -14.133 1.666 6.155 1.00 92.62 122 GLN A O 1
ATOM 970 N N . GLU A 1 123 ? -11.922 1.733 5.858 1.00 90.75 123 GLU A N 1
ATOM 971 C CA . GLU A 1 123 ? -11.849 3.190 6.025 1.00 90.75 123 GLU A CA 1
ATOM 972 C C . GLU A 1 123 ? -12.568 3.937 4.888 1.00 90.75 123 GLU A C 1
ATOM 974 O O . GLU A 1 123 ? -13.262 4.922 5.150 1.00 90.75 123 GLU A O 1
ATOM 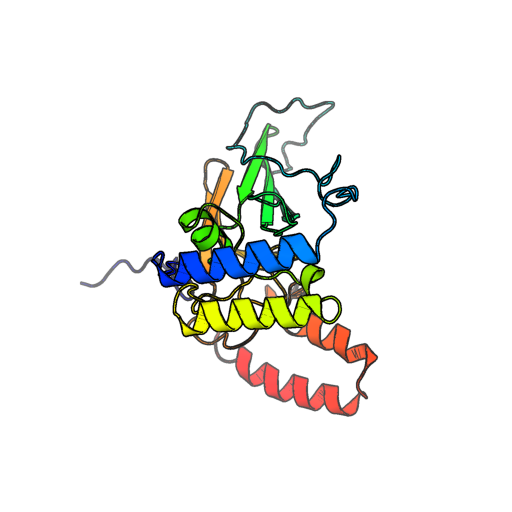979 N N . GLU A 1 124 ? -12.516 3.423 3.654 1.00 91.19 124 GLU A N 1
ATOM 980 C CA . GLU A 1 124 ? -13.333 3.905 2.531 1.00 91.19 124 GLU A CA 1
ATOM 981 C C . GLU A 1 124 ? -14.838 3.734 2.796 1.00 91.19 124 GLU A C 1
ATOM 983 O O . GLU A 1 124 ? -15.601 4.672 2.565 1.00 91.19 124 GLU A O 1
ATOM 988 N N . PHE A 1 125 ? -15.270 2.600 3.360 1.00 91.38 125 PHE A N 1
ATOM 989 C CA . PHE A 1 125 ? -16.669 2.376 3.749 1.00 91.38 125 PHE A CA 1
ATOM 990 C C . PHE A 1 125 ? -17.163 3.378 4.809 1.00 91.38 125 PHE A C 1
ATOM 992 O O . PHE A 1 125 ? -18.296 3.873 4.752 1.00 91.38 125 PHE A O 1
ATOM 999 N N . PHE A 1 126 ? -16.319 3.717 5.785 1.00 89.44 126 PHE A N 1
ATOM 1000 C CA . PHE A 1 126 ? -16.671 4.709 6.799 1.00 89.44 126 PHE A CA 1
ATOM 1001 C C . PHE A 1 126 ? -16.512 6.158 6.322 1.00 89.44 126 PHE A C 1
ATOM 1003 O O . PHE A 1 126 ? -17.184 7.032 6.878 1.00 89.44 126 PHE A O 1
ATOM 1010 N N . GLY A 1 127 ? -15.693 6.402 5.296 1.00 88.19 127 GLY A N 1
ATOM 1011 C CA . GLY A 1 127 ? -15.341 7.730 4.793 1.00 88.19 127 GLY A CA 1
ATOM 1012 C C . GLY A 1 127 ? -14.270 8.435 5.633 1.00 88.19 127 GLY A C 1
ATOM 1013 O O . GLY A 1 127 ? -14.260 9.663 5.696 1.00 88.19 127 GLY A O 1
ATOM 1014 N N . GLY A 1 128 ? -13.410 7.685 6.329 1.00 85.94 128 GLY A N 1
ATOM 1015 C CA . GLY A 1 128 ? -12.363 8.253 7.180 1.00 85.94 128 GLY A CA 1
ATOM 1016 C C . GLY A 1 128 ? -11.541 7.211 7.940 1.00 85.94 128 GLY A C 1
ATOM 1017 O O . GLY A 1 128 ? -11.918 6.044 8.020 1.00 85.94 128 GLY A O 1
ATOM 1018 N N . SER A 1 129 ? -10.429 7.661 8.534 1.00 84.94 129 SER A N 1
ATOM 1019 C CA . SER A 1 129 ? -9.530 6.826 9.349 1.00 84.94 129 SER A CA 1
ATOM 1020 C C . SER A 1 129 ? -10.285 6.188 10.524 1.00 84.94 129 SER A C 1
ATOM 1022 O O . SER A 1 129 ? -11.003 6.888 11.239 1.00 84.94 129 SER A O 1
ATOM 1024 N N . LYS A 1 130 ? -10.106 4.878 10.744 1.00 84.50 130 LYS A N 1
ATOM 1025 C CA . LYS A 1 130 ? -10.768 4.120 11.832 1.00 84.50 130 LYS A CA 1
ATOM 1026 C C . LYS A 1 130 ? -9.848 3.238 12.655 1.00 84.50 130 LYS A C 1
ATOM 1028 O O . LYS A 1 130 ? -10.192 2.889 13.784 1.00 84.50 130 LYS A O 1
ATOM 1033 N N . PHE A 1 131 ? -8.715 2.860 12.089 1.00 83.75 131 PHE A N 1
ATOM 1034 C CA . PHE A 1 131 ? -7.765 1.978 12.745 1.00 83.75 131 PHE A CA 1
ATOM 1035 C C . PHE A 1 131 ? -6.691 2.794 13.457 1.00 83.75 131 PHE A C 1
ATOM 1037 O O . PHE A 1 131 ? -6.218 3.810 12.927 1.00 83.75 131 PHE A O 1
ATOM 1044 N N . THR A 1 132 ? -6.248 2.306 14.614 1.00 78.88 132 THR A N 1
ATOM 1045 C CA . THR A 1 132 ? -5.144 2.916 15.362 1.00 78.88 132 THR A CA 1
ATOM 1046 C C . THR A 1 132 ? -3.849 2.831 14.556 1.00 78.88 132 THR A C 1
ATOM 1048 O O . THR A 1 132 ? -3.675 1.974 13.674 1.00 78.88 132 THR A O 1
ATOM 1051 N N . LYS A 1 133 ? -2.924 3.758 14.807 1.00 74.94 133 LYS A N 1
ATOM 1052 C CA . LYS A 1 133 ? -1.596 3.769 14.178 1.00 74.94 133 LYS A CA 1
ATOM 1053 C C . LYS A 1 133 ? -0.533 3.486 15.218 1.00 74.94 133 LYS A C 1
ATOM 1055 O O . LYS A 1 133 ? -0.654 3.912 16.358 1.00 74.94 133 LYS A O 1
ATOM 1060 N N . ILE A 1 134 ? 0.571 2.875 14.791 1.00 67.50 134 ILE A N 1
ATOM 1061 C CA . ILE A 1 134 ? 1.754 2.674 15.644 1.00 67.50 134 ILE A CA 1
ATOM 1062 C C . ILE A 1 134 ? 2.234 4.011 16.241 1.00 67.50 134 ILE A C 1
ATOM 1064 O O . ILE A 1 134 ? 2.630 4.066 17.399 1.00 67.50 134 ILE A O 1
ATOM 1068 N N . GLY A 1 135 ? 2.141 5.109 15.480 1.00 64.00 135 GLY A N 1
ATOM 1069 C CA . GLY A 1 135 ? 2.484 6.451 15.960 1.00 64.00 135 GLY A CA 1
ATOM 1070 C C . GLY A 1 135 ? 1.561 6.998 17.057 1.00 64.00 135 GLY A C 1
ATOM 1071 O O . GLY A 1 135 ? 2.022 7.805 17.864 1.00 64.00 135 GLY A O 1
ATOM 1072 N N . ASP A 1 136 ? 0.310 6.529 17.122 1.00 64.62 136 ASP A N 1
ATOM 1073 C CA . ASP A 1 136 ? -0.673 6.929 18.137 1.00 64.62 136 ASP A CA 1
ATOM 1074 C C . ASP A 1 136 ? -0.431 6.209 19.473 1.00 64.62 136 ASP A C 1
ATOM 1076 O O . ASP A 1 136 ? -0.924 6.645 20.509 1.00 64.62 136 ASP A O 1
ATOM 1080 N N . LEU A 1 137 ? 0.371 5.134 19.484 1.00 67.12 137 LEU A N 1
ATOM 1081 C CA . LEU A 1 137 ? 0.606 4.269 20.648 1.00 67.12 137 LEU A CA 1
ATOM 1082 C C . LEU A 1 137 ? 1.533 4.879 21.718 1.00 67.12 137 LEU A C 1
ATOM 1084 O O . LEU A 1 137 ? 2.148 4.159 22.504 1.00 67.12 137 LEU A O 1
ATOM 1088 N N . LYS A 1 138 ? 1.659 6.207 21.771 1.00 68.06 138 LYS A N 1
ATOM 1089 C CA . LYS A 1 138 ? 2.553 6.891 22.710 1.00 68.06 138 LYS A CA 1
ATOM 1090 C C . LYS A 1 138 ? 1.831 7.238 24.011 1.00 68.06 138 LYS A C 1
ATOM 1092 O O . LYS A 1 138 ? 0.853 7.983 24.021 1.00 68.06 138 LYS A O 1
ATOM 1097 N N . GLY A 1 139 ? 2.369 6.742 25.125 1.00 77.06 139 GLY A N 1
ATOM 1098 C CA . GLY A 1 139 ? 1.921 7.101 26.472 1.00 77.06 139 GLY A CA 1
ATOM 1099 C C . GLY A 1 139 ? 0.462 6.709 26.770 1.00 77.06 139 GLY A C 1
ATOM 1100 O O . GLY A 1 139 ? -0.078 5.799 26.138 1.00 77.06 139 GLY A O 1
ATOM 1101 N N . PRO A 1 140 ? -0.202 7.384 27.728 1.00 76.50 140 PRO A N 1
ATOM 1102 C CA . PRO A 1 140 ? -1.573 7.051 28.125 1.00 76.50 140 PRO A CA 1
ATOM 1103 C C . PRO A 1 140 ? -2.605 7.268 27.003 1.00 76.50 140 PRO A C 1
ATOM 1105 O O . PRO A 1 140 ? -3.636 6.599 26.990 1.00 76.50 140 PRO A O 1
ATOM 1108 N N . PHE A 1 141 ? -2.315 8.141 26.027 1.00 77.88 141 PHE A N 1
ATOM 1109 C CA . PHE A 1 141 ? -3.148 8.321 24.832 1.00 77.88 141 PHE A CA 1
ATOM 1110 C C . PHE A 1 141 ? -3.257 7.041 24.011 1.00 77.88 141 PHE A C 1
ATOM 1112 O O . PHE A 1 141 ? -4.356 6.613 23.662 1.00 77.88 141 PHE A O 1
ATOM 1119 N N . GLY A 1 142 ? -2.112 6.403 23.759 1.00 78.81 142 GLY A N 1
ATOM 1120 C CA . GLY A 1 142 ? -2.046 5.162 23.001 1.00 78.81 142 GLY A CA 1
ATOM 1121 C C . GLY A 1 142 ? -2.877 4.051 23.624 1.00 78.81 142 GLY A C 1
ATOM 1122 O O . GLY A 1 142 ? -3.584 3.338 22.916 1.00 78.81 142 GLY A O 1
ATOM 1123 N N . PHE A 1 143 ? -2.864 3.950 24.955 1.00 82.69 143 PHE A N 1
ATOM 1124 C CA . PHE A 1 143 ? -3.686 2.980 25.675 1.00 82.69 143 PHE A CA 1
ATOM 1125 C C . PHE A 1 143 ? -5.189 3.209 25.454 1.00 82.69 143 PHE A C 1
ATOM 1127 O O . PHE A 1 143 ? -5.935 2.261 25.208 1.00 82.69 143 PHE A O 1
ATOM 1134 N N . LEU A 1 144 ? -5.636 4.467 25.487 1.00 83.62 144 LEU A N 1
ATOM 1135 C CA . LEU A 1 144 ? -7.037 4.812 25.251 1.00 83.62 144 LEU A CA 1
ATOM 1136 C C . LEU A 1 144 ? -7.462 4.546 23.798 1.00 83.62 144 LEU A C 1
ATOM 1138 O O . LEU A 1 144 ? -8.565 4.052 23.569 1.00 83.62 144 LEU A O 1
ATOM 1142 N N . MET A 1 145 ? -6.583 4.806 22.826 1.00 83.50 145 MET A N 1
ATOM 1143 C CA . MET A 1 145 ? -6.839 4.476 21.419 1.00 83.50 145 MET A CA 1
ATOM 1144 C C . MET A 1 145 ? -6.963 2.962 21.203 1.00 83.50 145 MET A C 1
ATOM 1146 O O . MET A 1 145 ? -7.917 2.517 20.564 1.00 83.50 145 MET A O 1
ATOM 1150 N N . ILE A 1 146 ? -6.084 2.159 21.820 1.00 84.62 146 ILE A N 1
ATOM 1151 C CA . ILE A 1 146 ? -6.200 0.691 21.803 1.00 84.62 146 ILE A CA 1
ATOM 1152 C C . ILE A 1 146 ? -7.546 0.251 22.390 1.00 84.62 146 ILE A C 1
ATOM 1154 O O . ILE A 1 146 ? -8.215 -0.605 21.814 1.00 84.62 146 ILE A O 1
ATOM 1158 N N . LEU A 1 147 ? -7.982 0.840 23.510 1.00 87.50 147 LEU A N 1
ATOM 1159 C CA . LEU A 1 147 ? -9.271 0.498 24.115 1.00 87.50 147 LEU A CA 1
ATOM 1160 C C . LEU A 1 147 ? -10.443 0.796 23.167 1.00 87.50 147 LEU A C 1
ATOM 1162 O O . LEU A 1 147 ? -11.348 -0.029 23.036 1.00 87.50 147 LEU A O 1
ATOM 1166 N N . ILE A 1 148 ? -10.419 1.938 22.477 1.00 87.50 148 ILE A N 1
ATOM 1167 C CA . ILE A 1 148 ? -11.431 2.298 21.474 1.00 87.50 148 ILE A CA 1
ATOM 1168 C C . ILE A 1 148 ? -11.437 1.284 20.324 1.00 87.50 148 ILE A C 1
ATOM 1170 O O . ILE A 1 148 ? -12.505 0.830 19.914 1.00 87.50 148 ILE A O 1
ATOM 1174 N N . GLU A 1 149 ? -10.271 0.869 19.833 1.00 87.38 149 GLU A N 1
ATOM 1175 C CA . GLU A 1 149 ? -10.164 -0.155 18.790 1.00 87.38 149 GLU A CA 1
ATOM 1176 C C . GLU A 1 149 ? -10.677 -1.526 19.258 1.00 87.38 149 GLU A C 1
ATOM 1178 O O . GLU A 1 149 ? -11.421 -2.193 18.535 1.00 87.38 149 GLU A O 1
ATOM 1183 N N . MET A 1 150 ? -10.382 -1.921 20.501 1.00 88.25 150 MET A N 1
ATOM 1184 C CA . MET A 1 150 ? -10.932 -3.138 21.106 1.00 88.25 150 MET A CA 1
ATOM 1185 C C . MET A 1 150 ? -12.460 -3.083 21.211 1.00 88.25 150 MET A C 1
ATOM 1187 O O . MET A 1 150 ? -13.132 -4.079 20.938 1.00 88.25 150 MET A O 1
ATOM 1191 N N . ILE A 1 151 ? -13.023 -1.928 21.579 1.00 90.88 151 ILE A N 1
ATOM 1192 C CA . ILE A 1 151 ? -14.474 -1.708 21.608 1.00 90.88 151 ILE A CA 1
ATOM 1193 C C . ILE A 1 151 ? -15.049 -1.820 20.191 1.00 90.88 151 ILE A C 1
ATOM 1195 O O . ILE A 1 151 ? -16.033 -2.533 19.993 1.00 90.88 151 ILE A O 1
ATOM 1199 N N . ARG A 1 152 ? -14.414 -1.191 19.192 1.00 90.75 152 ARG A N 1
ATOM 1200 C CA . ARG A 1 152 ? -14.819 -1.285 17.779 1.00 90.75 152 ARG A CA 1
ATOM 1201 C C . ARG A 1 152 ? -14.842 -2.727 17.283 1.00 90.75 152 ARG A C 1
ATOM 1203 O O . ARG A 1 152 ? -15.804 -3.125 16.628 1.00 90.75 152 ARG A O 1
ATOM 1210 N N . SER A 1 153 ? -13.825 -3.509 17.630 1.00 89.19 153 SER A N 1
ATOM 1211 C CA . SER A 1 153 ? -13.742 -4.929 17.288 1.00 89.19 153 SER A CA 1
ATOM 1212 C C . SER A 1 153 ? -14.848 -5.746 17.967 1.00 89.19 153 SER A C 1
ATOM 1214 O O . SER A 1 153 ? -15.618 -6.435 17.297 1.00 89.19 153 SER A O 1
ATOM 1216 N N . LYS A 1 154 ? -15.025 -5.607 19.291 1.00 91.00 154 LYS A N 1
ATOM 1217 C CA . LYS A 1 154 ? -16.057 -6.348 20.045 1.00 91.00 154 LYS A CA 1
ATOM 1218 C C . LYS A 1 154 ? -17.482 -6.025 19.599 1.00 91.00 154 LYS A C 1
ATOM 1220 O O . LYS A 1 154 ? -18.325 -6.917 19.557 1.00 91.00 154 LYS A O 1
ATOM 1225 N N . LEU A 1 155 ? -17.749 -4.768 19.250 1.00 91.19 155 LEU A N 1
ATOM 1226 C CA . LEU A 1 155 ? -19.045 -4.324 18.734 1.00 91.19 155 LEU A CA 1
ATOM 1227 C C . LEU A 1 155 ? -19.242 -4.638 17.241 1.00 91.19 155 LEU A C 1
ATOM 1229 O O . LEU A 1 155 ? -20.261 -4.242 16.677 1.00 91.19 155 LEU A O 1
ATOM 1233 N N . LYS A 1 156 ? -18.294 -5.341 16.600 1.00 90.81 156 LYS A N 1
ATOM 1234 C CA . LYS A 1 156 ? -18.297 -5.668 15.164 1.00 90.81 156 LYS A CA 1
ATOM 1235 C C . LYS A 1 156 ? -18.432 -4.434 14.265 1.00 90.81 156 LYS A C 1
ATOM 1237 O O . LYS A 1 156 ? -19.008 -4.500 13.184 1.00 90.81 156 LYS A O 1
ATOM 1242 N N . ILE A 1 157 ? -17.922 -3.295 14.732 1.00 91.06 157 ILE A N 1
ATOM 1243 C CA . ILE A 1 157 ? -17.829 -2.065 13.941 1.00 91.06 157 ILE A CA 1
ATOM 1244 C C . ILE A 1 157 ? -16.711 -2.236 12.908 1.00 91.06 157 ILE A C 1
ATOM 1246 O O . ILE A 1 157 ? -16.909 -1.926 11.737 1.00 91.06 157 ILE A O 1
ATOM 1250 N N . LEU A 1 158 ? -15.569 -2.779 13.341 1.00 90.81 158 LEU A N 1
ATOM 1251 C CA . LEU A 1 158 ? -14.458 -3.167 12.474 1.00 90.81 158 LEU A CA 1
ATOM 1252 C C . LEU A 1 158 ? -14.406 -4.683 12.319 1.00 90.81 158 LEU A C 1
ATOM 1254 O O . LEU A 1 158 ? -14.615 -5.423 13.281 1.00 90.81 158 LEU A O 1
ATOM 1258 N N . ASP A 1 159 ? -14.085 -5.126 11.110 1.00 90.19 159 ASP A N 1
ATOM 1259 C CA . ASP A 1 159 ? -13.852 -6.525 10.784 1.00 90.19 159 ASP A CA 1
ATOM 1260 C C . ASP A 1 159 ? -12.345 -6.790 10.696 1.00 90.19 159 ASP A C 1
ATOM 1262 O O . ASP A 1 159 ? -11.673 -6.385 9.748 1.00 90.19 159 ASP A O 1
ATOM 1266 N N . LEU A 1 160 ? -11.799 -7.462 11.708 1.00 87.50 160 LEU A N 1
ATOM 1267 C CA . LEU A 1 160 ? -10.367 -7.762 11.793 1.00 87.50 160 LEU A CA 1
ATOM 1268 C C . LEU A 1 160 ? -10.006 -9.140 11.213 1.00 87.50 160 LEU A C 1
ATOM 1270 O O . LEU A 1 160 ? -8.854 -9.555 11.314 1.00 87.50 160 LEU A O 1
ATOM 1274 N N . SER A 1 161 ? -10.964 -9.863 10.618 1.00 86.12 161 SER A N 1
ATOM 1275 C CA . SER A 1 161 ? -10.756 -11.238 10.127 1.00 86.12 161 SER A CA 1
ATOM 1276 C C . SER A 1 161 ? -9.706 -11.348 9.014 1.00 86.12 161 SER A C 1
ATOM 1278 O O . SER A 1 161 ? -9.051 -12.378 8.885 1.00 86.12 161 SER A O 1
ATOM 1280 N N . TYR A 1 162 ? -9.505 -10.268 8.257 1.00 85.62 162 TYR A N 1
ATOM 1281 C CA . TYR A 1 162 ? -8.537 -10.163 7.162 1.00 85.62 162 TYR A CA 1
ATOM 1282 C C . TYR A 1 162 ? -7.266 -9.384 7.553 1.00 85.62 162 TYR A C 1
ATOM 1284 O O . TYR A 1 162 ? -6.592 -8.834 6.686 1.00 85.62 162 TYR A O 1
ATOM 1292 N N . GLY A 1 163 ? -6.964 -9.280 8.849 1.00 84.31 163 GLY A N 1
ATOM 1293 C CA . GLY A 1 163 ? -5.801 -8.538 9.335 1.00 84.31 163 GLY A CA 1
ATOM 1294 C C . GLY A 1 163 ? -5.966 -7.013 9.288 1.00 84.31 163 GLY A C 1
ATOM 1295 O O . GLY A 1 163 ? -6.976 -6.467 8.832 1.00 84.31 163 GLY A O 1
ATOM 1296 N N . ILE A 1 164 ? -4.961 -6.318 9.824 1.00 83.12 164 ILE A N 1
ATOM 1297 C CA . ILE A 1 164 ? -4.912 -4.846 9.960 1.00 83.12 164 ILE A CA 1
ATOM 1298 C C . ILE A 1 164 ? -3.737 -4.221 9.200 1.00 83.12 164 ILE A C 1
ATOM 1300 O O . ILE A 1 164 ? -3.453 -3.026 9.343 1.00 83.12 164 ILE A O 1
ATOM 1304 N N . GLY A 1 165 ? -3.029 -5.037 8.423 1.00 82.00 165 GLY A N 1
ATOM 1305 C CA . GLY A 1 165 ? -1.816 -4.677 7.726 1.00 82.00 165 GLY A CA 1
ATOM 1306 C C . GLY A 1 165 ? -2.045 -3.646 6.640 1.00 82.00 165 GLY A C 1
ATOM 1307 O O . GLY A 1 165 ? -3.081 -3.582 5.974 1.00 82.00 165 GLY A O 1
ATOM 1308 N N . THR A 1 166 ? -1.033 -2.809 6.467 1.00 82.00 166 THR A N 1
ATOM 1309 C CA . THR A 1 166 ? -1.043 -1.730 5.485 1.00 82.00 166 THR A CA 1
ATOM 1310 C C . THR A 1 166 ? -0.350 -2.157 4.193 1.00 82.00 166 THR A C 1
ATOM 1312 O O . THR A 1 166 ? -0.763 -1.710 3.126 1.00 82.00 166 THR A O 1
ATOM 1315 N N . GLY A 1 167 ? 0.649 -3.046 4.266 1.00 78.88 167 GLY A N 1
ATOM 1316 C CA . GLY A 1 167 ? 1.436 -3.498 3.114 1.00 78.88 167 GLY A CA 1
ATOM 1317 C C . GLY A 1 167 ? 2.512 -2.500 2.660 1.00 78.88 167 GLY A C 1
ATOM 1318 O O . GLY A 1 167 ? 2.783 -2.431 1.467 1.00 78.88 167 GLY A O 1
ATOM 1319 N N . ASN A 1 168 ? 3.079 -1.680 3.561 1.00 82.19 168 ASN A N 1
ATOM 1320 C CA . ASN A 1 168 ? 4.007 -0.577 3.214 1.00 82.19 168 ASN A CA 1
ATOM 1321 C C . ASN A 1 168 ? 5.474 -0.974 3.156 1.00 82.19 168 ASN A C 1
ATOM 1323 O O . ASN A 1 168 ? 6.272 -0.174 2.671 1.00 82.19 168 ASN A O 1
ATOM 1327 N N . THR A 1 169 ? 5.868 -2.100 3.740 1.00 82.25 169 THR A N 1
ATOM 1328 C CA . THR A 1 169 ? 7.267 -2.257 4.135 1.00 82.25 169 THR A CA 1
ATOM 1329 C C . THR A 1 169 ? 8.153 -2.662 2.961 1.00 82.25 169 THR A C 1
ATOM 1331 O O . THR A 1 169 ? 9.242 -2.114 2.806 1.00 82.25 169 THR A O 1
ATOM 1334 N N . ALA A 1 170 ? 7.702 -3.591 2.115 1.00 87.44 170 ALA A N 1
ATOM 1335 C CA . ALA A 1 170 ? 8.475 -4.036 0.958 1.00 87.44 170 ALA A CA 1
ATOM 1336 C C . ALA A 1 170 ? 7.605 -4.688 -0.121 1.00 87.44 170 ALA A C 1
ATOM 1338 O O . ALA A 1 170 ? 6.467 -5.089 0.128 1.00 87.44 170 ALA A O 1
ATOM 1339 N N . LEU A 1 171 ? 8.185 -4.832 -1.313 1.00 90.88 171 LEU A N 1
ATOM 1340 C CA . LEU A 1 171 ? 7.648 -5.629 -2.409 1.00 90.88 171 LEU A CA 1
ATOM 1341 C C . LEU A 1 171 ? 8.616 -6.767 -2.728 1.00 90.88 171 LEU A C 1
ATOM 1343 O O . LEU A 1 171 ? 9.828 -6.555 -2.737 1.00 90.88 171 LEU A O 1
ATOM 1347 N N . ILE A 1 172 ? 8.090 -7.948 -3.045 1.00 89.62 172 ILE A N 1
ATOM 1348 C CA . ILE A 1 172 ? 8.896 -9.033 -3.608 1.00 89.62 172 ILE A CA 1
ATOM 1349 C C . ILE A 1 172 ? 8.163 -9.742 -4.737 1.00 89.62 172 ILE A C 1
ATO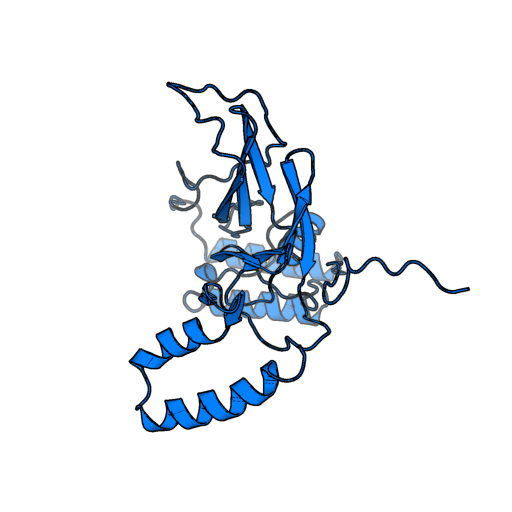M 1351 O O . ILE A 1 172 ? 6.965 -10.001 -4.646 1.00 89.62 172 ILE A O 1
ATOM 1355 N N . TYR A 1 173 ? 8.888 -10.063 -5.804 1.00 87.75 173 TYR A N 1
ATOM 1356 C CA . TYR A 1 173 ? 8.370 -10.877 -6.894 1.00 87.75 173 TYR A CA 1
ATOM 1357 C C . TYR A 1 173 ? 8.789 -12.331 -6.692 1.00 87.75 173 TYR A C 1
ATOM 1359 O O . TYR A 1 173 ? 9.978 -12.637 -6.617 1.00 87.75 173 TYR A O 1
ATOM 1367 N N . HIS A 1 174 ? 7.815 -13.227 -6.574 1.00 84.00 174 HIS A N 1
ATOM 1368 C CA . HIS A 1 174 ? 8.059 -14.629 -6.268 1.00 84.00 174 HIS A CA 1
ATOM 1369 C C . HIS A 1 174 ? 6.995 -15.528 -6.911 1.00 84.00 174 HIS A C 1
ATOM 1371 O O . HIS A 1 174 ? 5.801 -15.268 -6.781 1.00 84.00 174 HIS A O 1
ATOM 1377 N N . HIS A 1 175 ? 7.420 -16.590 -7.612 1.00 82.44 175 HIS A N 1
ATOM 1378 C CA . HIS A 1 175 ? 6.536 -17.544 -8.311 1.00 82.44 175 HIS A CA 1
ATOM 1379 C C . HIS A 1 175 ? 5.455 -16.873 -9.182 1.00 82.44 175 HIS A C 1
ATOM 1381 O O . HIS A 1 175 ? 4.276 -17.220 -9.123 1.00 82.44 175 HIS A O 1
ATOM 1387 N N . GLY A 1 176 ? 5.850 -15.876 -9.978 1.00 83.81 176 GLY A N 1
ATOM 1388 C CA . GLY A 1 176 ? 4.928 -15.181 -10.882 1.00 83.81 176 GLY A CA 1
ATOM 1389 C C . GLY A 1 176 ? 3.973 -14.197 -10.196 1.00 83.81 176 GLY A C 1
ATOM 1390 O O . GLY A 1 176 ? 3.055 -13.697 -10.840 1.00 83.81 176 GLY A O 1
ATOM 1391 N N . LYS A 1 177 ? 4.153 -13.931 -8.897 1.00 87.44 177 LYS A N 1
ATOM 1392 C CA . LYS A 1 177 ? 3.298 -13.043 -8.102 1.00 87.44 177 LYS A CA 1
ATOM 1393 C C . LYS A 1 177 ? 4.126 -11.913 -7.507 1.00 87.44 177 LYS A C 1
ATOM 1395 O O . LYS A 1 177 ? 5.181 -12.157 -6.923 1.00 87.44 177 LYS A O 1
ATOM 1400 N N . LEU A 1 178 ? 3.624 -10.686 -7.606 1.00 91.62 178 LEU A N 1
ATOM 1401 C CA . LEU A 1 178 ? 4.152 -9.559 -6.846 1.00 91.62 178 LEU A CA 1
ATOM 1402 C C . LEU A 1 178 ? 3.455 -9.531 -5.482 1.00 91.62 178 LEU A C 1
ATOM 1404 O O . LEU A 1 178 ? 2.230 -9.547 -5.409 1.00 91.62 178 LEU A O 1
ATOM 1408 N N . LEU A 1 179 ? 4.224 -9.525 -4.399 1.00 91.56 179 LEU A N 1
ATOM 1409 C CA . LEU A 1 179 ? 3.722 -9.554 -3.029 1.00 91.56 179 LEU A CA 1
ATOM 1410 C C . LEU A 1 179 ? 4.057 -8.240 -2.327 1.00 91.56 179 LEU A C 1
ATOM 1412 O O . LEU A 1 179 ? 5.226 -7.862 -2.266 1.00 91.56 179 LEU A O 1
ATOM 1416 N N . ALA A 1 180 ? 3.046 -7.576 -1.771 1.00 91.62 180 ALA A N 1
ATOM 1417 C CA . ALA A 1 180 ? 3.200 -6.440 -0.874 1.00 91.62 180 ALA A CA 1
ATOM 1418 C C . ALA A 1 180 ? 3.227 -6.908 0.580 1.00 91.62 180 ALA A C 1
ATOM 1420 O O . ALA A 1 180 ? 2.327 -7.615 1.036 1.00 91.62 180 ALA A O 1
ATOM 1421 N N . LEU A 1 181 ? 4.287 -6.532 1.290 1.00 89.06 181 LEU A N 1
ATOM 1422 C CA . LEU A 1 181 ? 4.642 -7.087 2.587 1.00 89.06 181 LEU A CA 1
ATOM 1423 C C . LEU A 1 181 ? 4.507 -6.048 3.699 1.00 89.06 181 LEU A C 1
ATOM 1425 O O . LEU A 1 181 ? 4.803 -4.865 3.521 1.00 89.06 181 LEU A O 1
ATOM 1429 N N . PHE A 1 182 ? 4.104 -6.524 4.872 1.00 84.94 182 PHE A N 1
ATOM 1430 C CA . PHE A 1 182 ? 4.061 -5.762 6.110 1.00 84.94 182 PHE A CA 1
ATOM 1431 C C . PHE A 1 182 ? 4.366 -6.702 7.273 1.00 84.94 182 PHE A C 1
ATOM 1433 O O . PHE A 1 182 ? 3.760 -7.761 7.372 1.00 84.94 182 PHE A O 1
ATOM 1440 N N . GLU A 1 183 ? 5.278 -6.306 8.161 1.00 80.06 183 GLU A N 1
ATOM 1441 C CA . GLU A 1 183 ? 5.785 -7.171 9.242 1.00 80.06 183 GLU A CA 1
ATOM 1442 C C . GLU A 1 183 ? 4.704 -7.686 10.203 1.00 80.06 183 GLU A C 1
ATOM 1444 O O . GLU A 1 183 ? 4.911 -8.673 10.907 1.00 80.06 183 GLU A O 1
ATOM 1449 N N . GLY A 1 184 ? 3.563 -6.998 10.265 1.00 75.81 184 GLY A N 1
ATOM 1450 C CA . GLY A 1 184 ? 2.457 -7.323 11.156 1.00 75.81 184 GLY A CA 1
ATOM 1451 C C . GLY A 1 184 ? 1.303 -8.091 10.513 1.00 75.81 184 GLY A C 1
ATOM 1452 O O . GLY A 1 184 ? 0.289 -8.248 11.185 1.00 75.81 184 GLY A O 1
ATOM 1453 N N . ASP A 1 185 ? 1.390 -8.502 9.242 1.00 83.25 185 ASP A N 1
ATOM 1454 C CA . ASP A 1 185 ? 0.268 -9.156 8.550 1.00 83.25 185 ASP A CA 1
ATOM 1455 C C . ASP A 1 185 ? 0.729 -10.118 7.438 1.00 83.25 185 ASP A C 1
ATOM 1457 O O . ASP A 1 185 ? 1.922 -10.267 7.154 1.00 83.25 185 ASP A O 1
ATOM 1461 N N . LYS A 1 186 ? -0.227 -10.807 6.813 1.00 87.94 186 LYS A N 1
ATOM 1462 C CA . LYS A 1 186 ? -0.005 -11.654 5.640 1.00 87.94 186 LYS A CA 1
ATOM 1463 C C . LYS A 1 186 ? 0.259 -10.798 4.383 1.00 87.94 186 LYS A C 1
ATOM 1465 O O . LYS A 1 186 ? -0.191 -9.651 4.305 1.00 87.94 186 LYS A O 1
ATOM 1470 N N . PRO A 1 187 ? 0.969 -11.334 3.369 1.00 89.25 187 PRO A N 1
ATOM 1471 C CA . PRO A 1 187 ? 1.248 -10.606 2.133 1.00 89.25 187 PRO A CA 1
ATOM 1472 C C . PRO A 1 187 ? -0.024 -10.313 1.336 1.00 89.25 187 PRO A C 1
ATOM 1474 O O . PRO A 1 187 ? -0.900 -11.170 1.239 1.00 89.25 187 PRO A O 1
ATOM 1477 N N . TYR A 1 188 ? -0.074 -9.172 0.654 1.00 92.00 188 TYR A N 1
ATOM 1478 C CA . TYR A 1 188 ? -1.082 -8.898 -0.372 1.00 92.00 188 TYR A CA 1
ATOM 1479 C C . TYR A 1 188 ? -0.536 -9.229 -1.759 1.00 92.00 188 TYR A C 1
ATOM 1481 O O . TYR A 1 188 ? 0.553 -8.793 -2.121 1.00 92.00 188 TYR A O 1
ATOM 1489 N N . VAL A 1 189 ? -1.292 -9.982 -2.554 1.00 93.31 189 VAL A N 1
ATOM 1490 C CA . VAL A 1 189 ? -0.921 -10.324 -3.930 1.00 93.31 189 VAL A CA 1
ATOM 1491 C C . VAL A 1 189 ? -1.355 -9.212 -4.875 1.00 93.31 189 VAL A C 1
ATOM 1493 O O . VAL A 1 189 ? -2.526 -8.831 -4.908 1.00 93.31 189 VAL A O 1
ATOM 1496 N N . ILE A 1 190 ? -0.413 -8.737 -5.680 1.00 93.88 190 ILE A N 1
ATOM 1497 C CA . ILE A 1 190 ? -0.599 -7.732 -6.718 1.00 93.88 190 ILE A CA 1
ATOM 1498 C C . ILE A 1 190 ? -0.372 -8.403 -8.076 1.00 93.88 190 ILE A C 1
ATOM 1500 O O . ILE A 1 190 ? 0.647 -9.058 -8.301 1.00 93.88 190 ILE A O 1
ATOM 1504 N N . LYS A 1 191 ? -1.334 -8.250 -8.985 1.00 92.00 191 LYS A N 1
ATOM 1505 C CA . LYS A 1 191 ? -1.221 -8.648 -10.387 1.00 92.00 191 LYS A CA 1
ATOM 1506 C C . LYS A 1 191 ? -0.811 -7.432 -11.206 1.00 92.00 191 LYS A C 1
ATOM 1508 O O . LYS A 1 191 ? -1.458 -6.389 -11.121 1.00 92.00 191 LYS A O 1
ATOM 1513 N N . VAL A 1 192 ? 0.245 -7.594 -11.994 1.00 90.25 192 VAL A N 1
ATOM 1514 C CA . VAL A 1 192 ? 0.610 -6.657 -13.059 1.00 90.25 192 VAL A CA 1
ATOM 1515 C C . VAL A 1 192 ? -0.229 -7.015 -14.283 1.00 90.25 192 VAL A C 1
ATOM 1517 O O . VAL A 1 192 ? -0.200 -8.160 -14.739 1.00 90.25 192 VAL A O 1
ATOM 1520 N N . LEU A 1 193 ? -1.018 -6.067 -14.775 1.00 90.25 193 LEU A N 1
ATOM 1521 C CA . LEU A 1 193 ? -1.871 -6.234 -15.947 1.00 90.25 193 LEU A CA 1
ATOM 1522 C C . LEU A 1 193 ? -1.086 -5.979 -17.243 1.00 90.25 193 LEU A C 1
ATOM 1524 O O . LEU A 1 193 ? -0.019 -5.364 -17.256 1.00 90.25 193 LEU A O 1
ATOM 1528 N N . GLU A 1 194 ? -1.611 -6.465 -18.368 1.00 86.62 194 GLU A N 1
ATOM 1529 C CA . GLU A 1 194 ? -0.930 -6.367 -19.668 1.00 86.62 194 GLU A CA 1
ATOM 1530 C C . GLU A 1 194 ? -0.735 -4.923 -20.141 1.00 86.62 194 GLU A C 1
ATOM 1532 O O . GLU A 1 194 ? 0.264 -4.612 -20.798 1.00 86.62 194 GLU A O 1
ATOM 1537 N N . ASP A 1 195 ? -1.652 -4.030 -19.771 1.00 85.12 195 ASP A N 1
ATOM 1538 C CA . ASP A 1 195 ? -1.597 -2.590 -20.031 1.00 85.12 195 ASP A CA 1
ATOM 1539 C C . ASP A 1 195 ? -0.602 -1.848 -19.123 1.00 85.12 195 ASP A C 1
ATOM 1541 O O . ASP A 1 195 ? -0.272 -0.689 -19.387 1.00 85.12 195 ASP A O 1
ATOM 1545 N N . GLY A 1 196 ? -0.056 -2.550 -18.129 1.00 85.62 196 GLY A N 1
ATOM 1546 C CA . GLY A 1 196 ? 0.880 -2.053 -17.138 1.00 85.62 196 GLY A CA 1
ATOM 1547 C C . GLY A 1 196 ? 0.221 -1.631 -15.837 1.00 85.62 196 GLY A C 1
ATOM 1548 O O . GLY A 1 196 ? 0.963 -1.222 -14.966 1.00 85.62 196 GLY A O 1
ATOM 1549 N N . ASP A 1 197 ? -1.106 -1.701 -15.680 1.00 92.12 197 ASP A N 1
ATOM 1550 C CA . ASP A 1 197 ? -1.765 -1.334 -14.421 1.00 92.12 197 ASP A CA 1
ATOM 1551 C C . ASP A 1 197 ? -1.533 -2.381 -13.313 1.00 92.12 197 ASP A C 1
ATOM 1553 O O . ASP A 1 197 ? -1.181 -3.533 -13.575 1.00 92.12 197 ASP A O 1
ATOM 1557 N N . LEU A 1 198 ? -1.750 -1.990 -12.055 1.00 93.12 198 LEU A N 1
ATOM 1558 C CA . LEU A 1 198 ? -1.621 -2.866 -10.892 1.00 93.12 198 LEU A CA 1
ATOM 1559 C C . LEU A 1 198 ? -2.979 -3.130 -10.248 1.00 93.12 198 LEU A C 1
ATOM 1561 O O . LEU A 1 198 ? -3.697 -2.207 -9.861 1.00 93.12 198 LEU A O 1
ATOM 1565 N N . GLN A 1 199 ? -3.293 -4.407 -10.045 1.00 93.31 199 GLN A N 1
ATOM 1566 C CA . GLN A 1 199 ? -4.513 -4.842 -9.375 1.00 93.31 199 GLN A CA 1
ATOM 1567 C C . GLN A 1 199 ? -4.184 -5.658 -8.126 1.00 93.31 199 GLN A C 1
ATOM 1569 O O . GLN A 1 199 ? -3.463 -6.650 -8.187 1.00 93.31 199 GLN A O 1
ATOM 1574 N N . THR A 1 200 ? -4.748 -5.282 -6.978 1.00 93.75 200 THR A N 1
ATOM 1575 C CA . THR A 1 200 ? -4.676 -6.123 -5.773 1.00 93.75 200 THR A CA 1
ATOM 1576 C C . THR A 1 200 ? -5.662 -7.283 -5.907 1.00 93.75 200 THR A C 1
ATOM 1578 O O . THR A 1 200 ? -6.856 -7.047 -6.077 1.00 93.75 200 THR A O 1
ATOM 1581 N N . LEU A 1 201 ? -5.178 -8.524 -5.823 1.00 92.50 201 LEU A N 1
ATOM 1582 C CA . LEU A 1 201 ? -6.011 -9.729 -5.904 1.00 92.50 201 LEU A CA 1
ATOM 1583 C C . LEU A 1 201 ? -6.577 -10.145 -4.540 1.00 92.50 201 LEU A C 1
ATOM 1585 O O . LEU A 1 201 ? -7.707 -10.619 -4.457 1.00 92.50 201 LEU A O 1
ATOM 1589 N N . GLY A 1 202 ? -5.797 -9.982 -3.470 1.00 90.62 202 GLY A N 1
ATOM 1590 C CA . GLY A 1 202 ? -6.199 -10.386 -2.124 1.00 90.62 202 GLY A CA 1
ATOM 1591 C C . GLY A 1 202 ? -5.020 -10.734 -1.222 1.00 90.62 202 GLY A C 1
ATOM 1592 O O . GLY A 1 202 ? -3.871 -10.437 -1.544 1.00 90.62 202 GLY A O 1
ATOM 1593 N N . LEU A 1 203 ? -5.318 -11.371 -0.094 1.00 88.62 203 LEU A N 1
ATOM 1594 C CA . LEU A 1 203 ? -4.344 -11.836 0.891 1.00 88.62 203 LEU A CA 1
ATOM 1595 C C . LEU A 1 203 ? -3.787 -13.206 0.514 1.00 88.62 203 LEU A C 1
ATOM 1597 O O . LEU A 1 203 ? -4.529 -14.102 0.126 1.00 88.62 203 LEU A O 1
ATOM 1601 N N . MET A 1 204 ? -2.482 -13.388 0.668 1.00 85.50 204 MET A N 1
ATOM 1602 C CA . MET A 1 204 ? -1.821 -14.673 0.477 1.00 85.50 204 MET A CA 1
ATOM 1603 C C . MET A 1 204 ? -1.864 -15.478 1.780 1.00 85.50 204 MET A C 1
ATOM 1605 O O . MET A 1 204 ? -1.200 -15.124 2.752 1.00 85.50 204 MET A O 1
ATOM 1609 N N . ASP A 1 205 ? -2.606 -16.583 1.782 1.00 78.19 205 ASP A N 1
ATOM 1610 C CA . ASP A 1 205 ? -2.748 -17.489 2.932 1.00 78.19 205 ASP A CA 1
ATOM 1611 C C . ASP A 1 205 ? -1.998 -18.826 2.752 1.00 78.19 205 ASP A C 1
ATOM 1613 O O . ASP A 1 205 ? -1.962 -19.662 3.650 1.00 78.19 205 ASP A O 1
ATOM 1617 N N . TYR A 1 206 ? -1.377 -19.052 1.583 1.00 74.69 206 TYR A N 1
ATOM 1618 C CA . TYR A 1 206 ? -0.661 -20.299 1.253 1.00 74.69 206 TYR A CA 1
ATOM 1619 C C . TYR A 1 206 ? -1.471 -21.571 1.588 1.00 74.69 206 TYR A C 1
ATOM 1621 O O . TYR A 1 206 ? -0.932 -22.529 2.139 1.00 74.69 206 TYR A O 1
ATOM 1629 N N . ASP A 1 207 ? -2.768 -21.570 1.262 1.00 69.00 207 ASP A N 1
ATOM 1630 C CA . ASP A 1 207 ? -3.716 -22.651 1.580 1.00 69.00 207 ASP A CA 1
ATOM 1631 C C . ASP A 1 207 ? -3.791 -22.939 3.094 1.00 69.00 207 ASP A C 1
ATOM 1633 O O . ASP A 1 207 ? -3.617 -24.075 3.532 1.00 69.00 207 ASP A O 1
ATOM 1637 N N . GLU A 1 208 ? -3.992 -21.883 3.893 1.00 70.25 208 GLU A N 1
ATOM 1638 C CA . GLU A 1 208 ? -4.090 -21.898 5.367 1.00 70.25 208 GLU A CA 1
ATOM 1639 C C . GLU A 1 208 ? -2.800 -22.309 6.097 1.00 70.25 208 GLU A C 1
ATOM 1641 O O . GLU A 1 208 ? -2.764 -22.428 7.324 1.00 70.25 208 GLU A O 1
ATOM 1646 N N . ARG A 1 209 ? -1.697 -22.500 5.365 1.00 66.25 209 ARG A N 1
ATOM 1647 C CA . ARG A 1 209 ? -0.402 -22.861 5.958 1.00 66.25 209 ARG A CA 1
ATOM 1648 C C . ARG A 1 209 ? 0.276 -21.676 6.637 1.00 66.25 209 ARG A C 1
ATOM 1650 O O . ARG A 1 209 ? 1.154 -21.882 7.475 1.00 66.25 209 ARG A O 1
ATOM 1657 N N . LEU A 1 210 ? -0.106 -20.446 6.286 1.00 65.94 210 LEU A N 1
ATOM 1658 C CA . LEU A 1 210 ? 0.443 -19.233 6.883 1.00 65.94 210 LEU A CA 1
ATOM 1659 C C . LEU A 1 210 ? -0.460 -18.724 8.018 1.00 65.94 210 LEU A C 1
ATOM 1661 O O . LEU A 1 210 ? -1.315 -17.860 7.839 1.00 65.94 210 LEU A O 1
ATOM 1665 N N . SER A 1 211 ? -0.235 -19.251 9.221 1.00 59.16 211 SER A N 1
ATOM 1666 C CA . SER A 1 211 ? -0.981 -18.879 10.434 1.00 59.16 211 SER A CA 1
ATOM 1667 C C . SER A 1 211 ? -0.415 -17.671 11.193 1.00 59.16 211 SER A C 1
ATOM 1669 O O . SER A 1 211 ? -1.026 -17.213 12.155 1.00 59.16 211 SER A O 1
ATOM 1671 N N . HIS A 1 212 ? 0.753 -17.165 10.792 1.00 66.38 212 HIS A N 1
ATOM 1672 C CA . HIS A 1 212 ? 1.504 -16.122 11.493 1.00 66.38 212 HIS A CA 1
ATOM 1673 C C . HIS A 1 212 ? 1.980 -15.025 10.534 1.00 66.38 212 HIS A C 1
ATOM 1675 O O . HIS A 1 212 ? 1.943 -15.186 9.314 1.00 66.38 212 HIS A O 1
ATOM 1681 N N . ASN A 1 213 ? 2.436 -13.911 11.109 1.00 69.06 213 ASN A N 1
ATOM 1682 C CA . ASN A 1 213 ? 2.920 -12.755 10.362 1.00 69.06 213 ASN A CA 1
ATOM 1683 C C . ASN A 1 213 ? 4.109 -13.109 9.466 1.00 69.06 213 ASN A C 1
ATOM 1685 O O . ASN A 1 213 ? 4.958 -13.932 9.819 1.00 69.06 213 ASN A O 1
ATOM 1689 N N . PHE A 1 214 ? 4.183 -12.440 8.319 1.00 67.12 214 PHE A N 1
ATOM 1690 C CA . PHE A 1 214 ? 5.215 -12.662 7.321 1.00 67.12 214 PHE A CA 1
ATOM 1691 C C . PHE A 1 214 ? 6.247 -11.523 7.365 1.00 67.12 214 PHE A C 1
ATOM 1693 O O . PHE A 1 214 ? 5.882 -10.352 7.443 1.00 67.12 214 PHE A O 1
ATOM 1700 N N . THR A 1 215 ? 7.550 -11.832 7.325 1.00 73.31 215 THR A N 1
ATOM 1701 C CA . THR A 1 215 ? 8.580 -10.776 7.342 1.00 73.31 215 THR A CA 1
ATOM 1702 C C . THR A 1 215 ? 8.486 -9.891 6.100 1.00 73.31 215 THR A C 1
ATOM 1704 O O . THR A 1 215 ? 8.229 -10.368 4.996 1.00 73.31 215 THR A O 1
ATOM 1707 N N . ALA A 1 216 ? 8.778 -8.604 6.250 1.00 71.00 216 ALA A N 1
ATOM 1708 C CA . ALA A 1 216 ? 8.883 -7.710 5.110 1.00 71.00 216 ALA A CA 1
ATOM 1709 C C . ALA A 1 216 ? 10.176 -7.866 4.299 1.00 71.00 216 ALA A C 1
ATOM 1711 O O . ALA A 1 216 ? 10.260 -7.350 3.192 1.00 71.00 216 ALA A O 1
ATOM 1712 N N . HIS A 1 217 ? 11.179 -8.589 4.799 1.00 80.06 217 HIS A N 1
ATOM 1713 C CA . HIS A 1 217 ? 12.482 -8.688 4.134 1.00 80.06 217 HIS A CA 1
ATOM 1714 C C . HIS A 1 217 ? 12.871 -10.129 3.769 1.00 80.06 217 HIS A C 1
ATOM 1716 O O . HIS A 1 217 ? 13.976 -10.559 4.096 1.00 80.06 217 HIS A O 1
ATOM 1722 N N . PRO A 1 218 ? 11.998 -10.912 3.109 1.00 75.81 218 PRO A N 1
ATOM 1723 C CA . PRO A 1 218 ? 12.331 -12.278 2.730 1.00 75.81 218 PRO A CA 1
ATOM 1724 C C . PRO A 1 218 ? 13.505 -12.291 1.746 1.00 75.81 218 PRO A C 1
ATOM 1726 O O . PRO A 1 218 ? 13.673 -11.374 0.939 1.00 75.81 218 PRO A O 1
ATOM 1729 N N . LYS A 1 219 ? 14.305 -13.358 1.796 1.00 75.88 219 LYS A N 1
ATOM 1730 C CA . LYS A 1 219 ? 15.384 -13.584 0.831 1.00 75.88 219 LYS A CA 1
ATOM 1731 C C . LYS A 1 219 ? 14.995 -14.707 -0.121 1.00 75.88 219 LYS A C 1
ATOM 1733 O O . LYS A 1 219 ? 14.351 -15.676 0.281 1.00 75.88 219 LYS A O 1
ATOM 1738 N N . ILE A 1 220 ? 15.392 -14.546 -1.378 1.00 76.94 220 ILE A N 1
ATOM 1739 C CA . ILE A 1 220 ? 15.277 -15.575 -2.410 1.00 76.94 220 ILE A CA 1
ATOM 1740 C C . ILE A 1 220 ? 16.676 -16.125 -2.643 1.00 76.94 220 ILE A C 1
ATOM 1742 O O . ILE A 1 220 ? 17.608 -15.359 -2.893 1.00 76.94 220 ILE A O 1
ATOM 1746 N N . ASP A 1 221 ? 16.820 -17.442 -2.545 1.00 75.62 221 ASP A N 1
ATOM 1747 C CA . ASP A 1 221 ? 18.051 -18.118 -2.938 1.00 75.62 221 ASP A CA 1
ATOM 1748 C C . ASP A 1 221 ? 18.211 -18.024 -4.470 1.00 75.62 221 ASP A C 1
ATOM 1750 O O . ASP A 1 221 ? 17.338 -18.507 -5.200 1.00 75.62 221 ASP A O 1
ATOM 1754 N N . PRO A 1 222 ? 19.300 -17.419 -4.982 1.00 74.00 222 PRO A N 1
ATOM 1755 C CA . PRO A 1 222 ? 19.500 -17.238 -6.417 1.00 74.00 222 PRO A CA 1
ATOM 1756 C C . PRO A 1 222 ? 19.711 -18.552 -7.181 1.00 74.00 222 PRO A C 1
ATOM 1758 O O . PRO A 1 222 ? 19.511 -18.578 -8.392 1.00 74.00 222 PRO A O 1
ATOM 1761 N N . VAL A 1 223 ? 20.122 -19.632 -6.508 1.00 76.19 223 VAL A N 1
ATOM 1762 C CA . VAL A 1 223 ? 20.397 -20.932 -7.139 1.00 76.19 223 VAL A CA 1
ATOM 1763 C C . VAL A 1 223 ? 19.150 -21.804 -7.143 1.00 76.19 223 VAL A C 1
ATOM 1765 O O . VAL A 1 223 ? 18.828 -22.425 -8.153 1.00 76.19 223 VAL A O 1
ATOM 1768 N N . THR A 1 224 ? 18.442 -21.869 -6.014 1.00 73.44 224 THR A N 1
ATOM 1769 C CA . THR A 1 224 ? 17.293 -22.776 -5.874 1.00 73.44 224 THR A CA 1
ATOM 1770 C C . THR A 1 224 ? 15.950 -22.113 -6.163 1.00 73.44 224 THR A C 1
ATOM 1772 O O . THR A 1 224 ? 14.953 -22.816 -6.317 1.00 73.44 224 THR A O 1
ATOM 1775 N N . GLY A 1 225 ? 15.892 -20.779 -6.200 1.00 69.31 225 GLY A N 1
ATOM 1776 C CA . GLY A 1 225 ? 14.640 -20.027 -6.296 1.00 69.31 225 GLY A CA 1
ATOM 1777 C C . GLY A 1 225 ? 13.738 -20.188 -5.070 1.00 69.31 225 GLY A C 1
ATOM 1778 O O . GLY A 1 225 ? 12.586 -19.753 -5.099 1.00 69.31 225 GLY A O 1
ATOM 1779 N N . LYS A 1 226 ? 14.232 -20.824 -3.995 1.00 70.00 226 LYS A N 1
ATOM 1780 C CA . LYS A 1 226 ? 13.471 -21.015 -2.763 1.00 70.00 226 LYS A CA 1
ATOM 1781 C C . LYS A 1 226 ? 13.303 -19.692 -2.037 1.00 70.00 226 LYS A C 1
ATOM 1783 O O . LYS A 1 226 ? 14.207 -18.860 -1.965 1.00 70.00 226 LYS A O 1
ATOM 1788 N N . PHE A 1 227 ? 12.111 -19.541 -1.486 1.00 66.44 227 PHE A N 1
ATOM 1789 C CA . PHE A 1 227 ? 11.715 -18.410 -0.674 1.00 66.44 227 PHE A CA 1
ATOM 1790 C C . PHE A 1 227 ? 11.878 -18.775 0.777 1.00 66.44 227 PHE A C 1
ATOM 1792 O O . PHE A 1 227 ? 11.198 -19.682 1.255 1.00 66.44 227 PHE A O 1
ATOM 1799 N N . ASP A 1 228 ? 12.750 -18.048 1.461 1.00 63.00 228 ASP A N 1
ATOM 1800 C CA . ASP A 1 228 ? 12.975 -18.234 2.881 1.00 63.00 228 ASP A CA 1
ATOM 1801 C C . ASP A 1 228 ? 12.451 -17.007 3.643 1.00 63.00 228 ASP A C 1
ATOM 1803 O O . ASP A 1 228 ? 13.162 -16.007 3.806 1.00 63.00 228 ASP A O 1
ATOM 1807 N N . PRO A 1 229 ? 11.209 -17.075 4.166 1.00 54.81 229 PRO A N 1
ATOM 1808 C CA . PRO A 1 229 ? 10.631 -16.038 5.023 1.00 54.81 229 PRO A CA 1
ATOM 1809 C C . PRO A 1 229 ? 11.430 -15.839 6.310 1.00 54.81 229 PRO A C 1
ATOM 1811 O O . PRO A 1 229 ? 11.371 -14.797 6.950 1.00 54.81 229 PRO A O 1
ATOM 1814 N N . LEU A 1 230 ? 12.138 -16.882 6.745 1.00 48.69 230 LEU A N 1
ATOM 1815 C CA . LEU A 1 230 ? 12.717 -16.942 8.079 1.00 48.69 230 LEU A CA 1
ATOM 1816 C C . LEU A 1 230 ? 14.165 -16.451 8.135 1.00 48.69 230 LEU A C 1
ATOM 1818 O O . LEU A 1 230 ? 14.648 -16.161 9.226 1.00 48.69 230 LEU A O 1
ATOM 1822 N N . ILE A 1 231 ? 14.870 -16.336 7.002 1.00 45.66 231 ILE A N 1
ATOM 1823 C CA . ILE A 1 231 ? 16.281 -15.913 7.009 1.00 45.66 231 ILE A CA 1
ATOM 1824 C C . ILE A 1 231 ? 16.426 -14.472 7.523 1.00 45.66 231 ILE A C 1
ATOM 1826 O O . ILE A 1 231 ? 17.404 -14.178 8.207 1.00 45.66 231 ILE A O 1
ATOM 1830 N N . ALA A 1 232 ? 15.432 -13.604 7.312 1.00 40.28 232 ALA A N 1
ATOM 1831 C CA . ALA A 1 232 ? 15.424 -12.269 7.915 1.00 40.28 232 ALA A CA 1
ATOM 1832 C C . ALA A 1 232 ? 15.118 -12.286 9.420 1.00 40.28 232 ALA A C 1
ATOM 1834 O O . ALA A 1 232 ? 15.749 -11.556 10.183 1.00 40.28 232 ALA A O 1
ATOM 1835 N N . LEU A 1 233 ? 14.215 -13.163 9.878 1.00 37.84 233 LEU A N 1
ATOM 1836 C CA . LEU A 1 233 ? 13.943 -13.327 11.311 1.00 37.84 233 LEU A CA 1
ATOM 1837 C C . LEU A 1 233 ? 15.179 -13.874 12.040 1.00 37.84 233 LEU A C 1
ATOM 1839 O O . LEU A 1 233 ? 15.535 -13.402 13.118 1.00 37.84 233 LEU A O 1
ATOM 1843 N N . LEU A 1 234 ? 15.871 -14.831 11.415 1.00 36.44 234 LEU A N 1
ATOM 1844 C CA . LEU A 1 234 ? 17.127 -15.383 11.902 1.00 36.44 234 LEU A CA 1
ATOM 1845 C C . LEU A 1 234 ? 18.255 -14.356 11.856 1.00 36.44 234 LEU A C 1
ATOM 1847 O O . LEU A 1 234 ? 19.077 -14.379 12.754 1.00 36.44 234 LEU A O 1
ATOM 1851 N N . GLU A 1 235 ? 18.309 -13.437 10.890 1.00 38.53 235 GLU A N 1
ATOM 1852 C CA . GLU A 1 235 ? 19.279 -12.331 10.901 1.00 38.53 235 GLU A CA 1
ATOM 1853 C C . GLU A 1 235 ? 19.040 -11.322 12.024 1.00 38.53 235 GLU A C 1
ATOM 1855 O O . GLU A 1 235 ? 20.005 -10.908 12.663 1.00 38.53 235 GLU A O 1
ATOM 1860 N N . ASN A 1 236 ? 17.786 -11.032 12.365 1.00 36.78 236 ASN A N 1
ATOM 1861 C CA . ASN A 1 236 ? 17.468 -10.244 13.558 1.00 36.78 236 ASN A CA 1
ATOM 1862 C C . ASN A 1 236 ? 17.761 -11.020 14.861 1.00 36.78 236 ASN A C 1
ATOM 1864 O O . ASN A 1 236 ? 18.237 -10.444 15.837 1.00 36.78 236 ASN A O 1
ATOM 1868 N N . LEU A 1 237 ? 17.577 -12.346 14.872 1.00 34.94 237 LEU A N 1
ATOM 1869 C CA . LEU A 1 237 ? 17.944 -13.234 15.989 1.00 34.94 237 LEU A CA 1
ATOM 1870 C C . LEU A 1 237 ? 19.445 -13.573 16.057 1.00 34.94 237 LEU A C 1
ATOM 1872 O O . LEU A 1 237 ? 19.916 -14.007 17.114 1.00 34.94 237 LEU A O 1
ATOM 1876 N N . LYS A 1 238 ? 20.219 -13.361 14.979 1.00 34.94 238 LYS A N 1
ATOM 1877 C CA . LYS A 1 238 ? 21.685 -13.544 14.952 1.00 34.94 238 LYS A CA 1
ATOM 1878 C C . LYS A 1 238 ? 22.361 -12.615 15.963 1.00 34.94 238 LYS A C 1
ATOM 1880 O O . LYS A 1 238 ? 23.435 -12.976 16.437 1.00 34.94 238 LYS A O 1
ATOM 1885 N N . LEU A 1 239 ? 21.722 -11.492 16.309 1.00 39.25 239 LEU A N 1
ATOM 1886 C CA . LEU A 1 239 ? 22.163 -10.548 17.339 1.00 39.25 239 LEU A CA 1
ATOM 1887 C C . LEU A 1 239 ? 21.836 -10.990 18.779 1.00 39.25 239 LEU A C 1
ATOM 1889 O O . LEU A 1 239 ? 22.373 -10.401 19.709 1.00 39.25 239 LEU A O 1
ATOM 1893 N N . LEU A 1 240 ? 20.982 -12.004 18.991 1.00 37.22 240 LEU A N 1
ATOM 1894 C CA . LEU A 1 240 ? 20.401 -12.289 20.314 1.00 37.22 240 LEU A CA 1
ATOM 1895 C C . LEU A 1 240 ? 20.494 -13.747 20.796 1.00 37.22 240 LEU A C 1
ATOM 1897 O O . LEU A 1 240 ? 20.090 -14.014 21.925 1.00 37.22 240 LEU A O 1
ATOM 1901 N N . THR A 1 241 ? 21.012 -14.707 20.015 1.00 35.44 241 THR A N 1
ATOM 1902 C CA . THR A 1 241 ? 21.054 -16.120 20.462 1.00 35.44 241 THR A CA 1
ATOM 1903 C C . THR A 1 241 ? 22.344 -16.885 20.112 1.00 35.44 241 THR A C 1
ATOM 1905 O O . THR A 1 241 ? 22.892 -16.717 19.015 1.00 35.44 241 THR A O 1
ATOM 1908 N N . PRO A 1 242 ? 22.841 -17.754 21.024 1.00 34.44 242 PRO A N 1
ATOM 1909 C CA . PRO A 1 242 ? 24.063 -18.532 20.825 1.00 34.44 242 PRO A CA 1
ATOM 1910 C C . PRO A 1 242 ? 23.912 -19.645 19.774 1.00 34.44 242 PRO A C 1
ATOM 1912 O O . PRO A 1 242 ? 22.844 -20.221 19.562 1.00 34.44 242 PRO A O 1
ATOM 1915 N N . VAL A 1 243 ? 25.041 -19.973 19.136 1.00 42.19 243 VAL A N 1
ATOM 1916 C CA . VAL A 1 243 ? 25.192 -20.821 17.935 1.00 42.19 243 VAL A CA 1
ATOM 1917 C C . VAL A 1 243 ? 24.533 -22.205 18.040 1.00 42.19 243 VAL A C 1
ATOM 1919 O O . VAL A 1 243 ? 24.101 -22.751 17.029 1.00 42.19 243 VAL A O 1
ATOM 1922 N N . PHE A 1 244 ? 24.383 -22.767 19.239 1.00 32.47 244 PHE A N 1
ATOM 1923 C CA . PHE A 1 244 ? 23.857 -24.124 19.419 1.00 32.47 244 PHE A CA 1
ATOM 1924 C C . PHE A 1 244 ? 22.335 -24.234 19.189 1.00 32.47 244 PHE A C 1
ATOM 1926 O O . PHE A 1 244 ? 21.854 -25.244 18.679 1.00 32.47 244 PHE A O 1
ATOM 1933 N N . VAL A 1 245 ? 21.575 -23.167 19.470 1.00 44.88 245 VAL A N 1
ATOM 1934 C CA . VAL A 1 245 ? 20.124 -23.107 19.198 1.00 44.88 245 VAL A CA 1
ATOM 1935 C C . VAL A 1 245 ? 19.850 -22.937 17.692 1.00 44.88 245 VAL A C 1
ATOM 1937 O O . VAL A 1 245 ? 18.808 -23.376 17.200 1.00 44.88 245 VAL A O 1
ATOM 1940 N N . ARG A 1 246 ? 20.822 -22.395 16.932 1.00 41.56 246 ARG A N 1
ATOM 1941 C CA . ARG A 1 246 ? 20.723 -22.192 15.472 1.00 41.56 246 ARG A CA 1
ATOM 1942 C C . ARG A 1 246 ? 20.512 -23.502 14.715 1.00 41.56 246 ARG A C 1
ATOM 1944 O O . ARG A 1 246 ? 19.604 -23.588 13.896 1.00 41.56 246 ARG A O 1
ATOM 1951 N N . ASN A 1 247 ? 21.300 -24.533 15.020 1.00 35.16 247 ASN A N 1
ATOM 1952 C CA . ASN A 1 247 ? 21.277 -25.786 14.257 1.00 35.16 247 ASN A CA 1
ATOM 1953 C C . ASN A 1 247 ? 20.016 -26.625 14.521 1.00 35.16 247 ASN A C 1
ATOM 1955 O O . ASN A 1 247 ? 19.517 -27.298 13.619 1.00 35.16 247 ASN A O 1
ATOM 1959 N N . ALA A 1 248 ? 19.459 -26.560 15.733 1.00 36.66 248 ALA A N 1
ATOM 1960 C CA . ALA A 1 248 ? 18.260 -27.315 16.092 1.00 36.66 248 ALA A CA 1
ATOM 1961 C C . ALA A 1 248 ? 16.979 -26.740 15.454 1.00 36.66 248 ALA A C 1
ATOM 1963 O O . ALA A 1 248 ? 16.121 -27.502 15.002 1.00 36.66 248 ALA A O 1
ATOM 1964 N N . LEU A 1 249 ? 16.860 -25.408 15.371 1.00 40.28 249 LEU A N 1
ATOM 1965 C CA . LEU A 1 249 ? 15.727 -24.740 14.716 1.00 40.28 249 LEU A CA 1
ATOM 1966 C C . LEU A 1 249 ? 15.793 -24.869 13.189 1.00 40.28 249 LEU A C 1
ATOM 1968 O O . LEU A 1 249 ? 14.779 -25.161 12.557 1.00 40.28 249 LEU A O 1
ATOM 1972 N N . GLN A 1 250 ? 16.985 -24.733 12.605 1.00 38.12 250 GLN A N 1
ATOM 1973 C CA . GLN A 1 250 ? 17.188 -24.846 11.159 1.00 38.12 250 GLN A CA 1
ATOM 1974 C C . GLN A 1 250 ? 16.880 -26.265 10.641 1.00 38.12 250 GLN A C 1
ATOM 1976 O O . GLN A 1 250 ? 16.244 -26.405 9.598 1.00 38.12 250 GLN A O 1
ATOM 1981 N N . ASN A 1 251 ? 17.217 -27.313 11.408 1.00 35.03 251 ASN A N 1
ATOM 1982 C CA . ASN A 1 251 ? 16.907 -28.704 11.050 1.00 35.03 251 ASN A CA 1
ATOM 1983 C C . ASN A 1 251 ? 15.444 -29.110 11.288 1.00 35.03 251 ASN A C 1
ATOM 1985 O O . ASN A 1 251 ? 14.915 -29.920 10.534 1.00 35.03 251 ASN A O 1
ATOM 1989 N N . ARG A 1 252 ? 14.752 -28.572 12.303 1.00 36.59 252 ARG A N 1
ATOM 1990 C CA . ARG A 1 252 ? 13.323 -28.891 12.507 1.00 36.59 252 ARG A CA 1
ATOM 1991 C C . ARG A 1 252 ? 12.407 -28.204 11.494 1.00 36.59 252 ARG A C 1
ATOM 1993 O O . ARG A 1 252 ? 11.364 -28.759 11.159 1.00 36.59 252 ARG A O 1
ATOM 2000 N N . LEU A 1 253 ? 12.783 -27.023 11.007 1.00 41.72 253 LEU A N 1
ATOM 2001 C CA . LEU A 1 253 ? 11.930 -26.202 10.141 1.00 41.72 253 LEU A CA 1
ATOM 2002 C C . LEU A 1 253 ? 12.157 -26.461 8.646 1.00 41.72 253 LEU A C 1
ATOM 2004 O O . LEU A 1 253 ? 11.202 -26.380 7.874 1.00 41.72 253 LEU A O 1
ATOM 2008 N N . SER A 1 254 ? 13.360 -26.882 8.238 1.00 38.59 254 SER A N 1
ATOM 2009 C CA . SER A 1 254 ? 13.604 -27.376 6.875 1.00 38.59 254 SER A CA 1
ATOM 2010 C C . SER A 1 254 ? 12.702 -28.571 6.541 1.00 38.59 254 SER A C 1
ATOM 2012 O O . SER A 1 254 ? 12.143 -28.642 5.451 1.00 38.59 254 SER A O 1
ATOM 2014 N N . HIS A 1 255 ? 12.427 -29.454 7.504 1.00 36.09 255 HIS A N 1
ATOM 2015 C CA . HIS A 1 255 ? 11.493 -30.566 7.312 1.00 36.09 255 HIS A CA 1
ATOM 2016 C C . HIS A 1 255 ? 10.027 -30.147 7.096 1.00 36.09 255 HIS A C 1
ATOM 2018 O O . HIS A 1 255 ? 9.283 -30.913 6.482 1.00 36.09 255 HIS A O 1
ATOM 2024 N N . ALA A 1 256 ? 9.611 -28.953 7.536 1.00 39.94 256 ALA A N 1
ATOM 2025 C CA . ALA A 1 256 ? 8.244 -28.459 7.343 1.00 39.94 256 ALA A CA 1
ATOM 2026 C C . ALA A 1 256 ? 8.004 -27.885 5.932 1.00 39.94 256 ALA A C 1
ATOM 2028 O O . ALA A 1 256 ? 6.885 -27.960 5.433 1.00 39.94 256 ALA A O 1
ATOM 2029 N N . PHE A 1 257 ? 9.047 -27.369 5.268 1.00 37.62 257 PHE A N 1
ATOM 2030 C CA . PHE A 1 257 ? 8.958 -26.764 3.928 1.00 37.62 257 PHE A CA 1
ATOM 2031 C C . PHE A 1 257 ? 9.570 -27.613 2.799 1.00 37.62 257 PHE A C 1
ATOM 2033 O O . PHE A 1 257 ? 9.344 -27.323 1.629 1.00 37.62 257 PHE A O 1
ATOM 2040 N N . VAL A 1 258 ? 10.309 -28.684 3.113 1.00 36.59 258 VAL A N 1
ATOM 2041 C CA . VAL A 1 258 ? 10.909 -29.588 2.107 1.00 36.59 258 VAL A CA 1
ATOM 2042 C C . VAL A 1 258 ? 9.929 -30.657 1.598 1.00 36.59 258 VAL A C 1
ATOM 2044 O O . VAL A 1 258 ? 10.176 -31.273 0.563 1.00 36.59 258 VAL A O 1
ATOM 2047 N N . ARG A 1 259 ? 8.774 -30.861 2.244 1.00 29.25 259 ARG A N 1
ATOM 2048 C CA . ARG A 1 259 ? 7.736 -31.776 1.737 1.00 29.25 259 ARG A CA 1
ATOM 2049 C C . ARG A 1 259 ? 6.755 -31.052 0.815 1.00 29.25 259 ARG A C 1
ATOM 2051 O O . ARG A 1 259 ? 5.644 -30.733 1.227 1.00 29.25 259 ARG A O 1
ATOM 2058 N N . ASN A 1 260 ? 7.214 -30.757 -0.399 1.00 29.39 260 ASN A N 1
ATOM 2059 C CA . ASN A 1 260 ? 6.488 -30.918 -1.669 1.00 29.39 260 ASN A CA 1
ATOM 2060 C C . ASN A 1 260 ? 7.110 -30.005 -2.731 1.00 29.39 260 ASN A C 1
ATOM 2062 O O . ASN A 1 260 ? 6.693 -28.863 -2.924 1.00 29.39 260 ASN A O 1
ATOM 2066 N N . THR A 1 261 ? 8.135 -30.556 -3.380 1.00 36.97 261 THR A N 1
ATOM 2067 C CA . THR A 1 261 ? 8.330 -30.468 -4.834 1.00 36.97 261 THR A CA 1
ATOM 2068 C C . THR A 1 261 ? 7.053 -30.809 -5.592 1.00 36.97 261 THR A C 1
ATOM 2070 O O . THR A 1 261 ? 6.352 -31.736 -5.116 1.00 36.97 261 THR A O 1
#

Sequence (261 aa):
MKQNGTMEGRGVVVVNPKPNKGLTSMVVDWMEKFVVKLMYDSSQPHHWLSHNFAPVHETPPSKHLPVIGHLPECLNGEFVRVGPNPKFPPVAGYHCMIHGLRIKDGKPSYLSRYVRTSRLTQEEFFGGSKFTKIGDLKGPFGFLMILIEMIRSKLKILDLSYGIGTGNTALIYHHGKLLALFEGDKPYVIKVLEDGDLQTLGLMDYDERLSHNFTAHPKIDPVTGKFDPLIALLENLKLLTPVFVRNALQNRLSHAFVRNT

Organism: Helianthus annuus (NCBI:txid4232)

InterPro domains:
  IPR004294 Carotenoid oxygenase [PF03055] (53-226)
  IPR004294 Carotenoid oxygenase [PTHR10543] (57-226)